Protein AF-A0A7C6H7S0-F1 (afdb_monomer_lite)

Foldseek 3Di:
DPPVVVVVVVVVVVVVVVVVVVVVVVVVVVCCVVDCNVVDDDDDDQADWAKPAQEDEAEAFDKDAIDTRHPPFQKAKAKPDVCQWGADSRRIIHGHDAEWMWIWIDTPPDTRIHIYGYKYWPAQEDEEEAFDKDAIDIGHDDFQKDKDKPDVCQWDADSRRIITGHDADKIWMWIDTPNDTRIHIYGYD

Radius of gyration: 24.37 Å; chains: 1; bounding box: 45×74×57 Å

Sequence (189 aa):
MSRNIKRSYILRKIYKVIIISVIILIVMFSLYRNSGLFYRKGIILPFSLHLNRQEIYLIKGEEFRLFVYGINKRVSFYSTNFRVAGVNFNGRVYAYRTGKAVIIAKVGKRKLKCRVKVIDLNRKRLNLRLGDTFRLRVKGPACFVRYTSSNSSVATVNIFGKVKAKRPGKTTITANVKGKHLKCVITVR

Secondary structure (DSSP, 8-state):
-HHHHHHHHHHHHHHHHHHHHHHHHHHHHHHHHHSSSTTS-----TT--EES-SEEEEETT-EEE--EE-SS---EEEES-TTTEEE-TT-EEEE-SSEEEEEEEEETTEEEEEEEEEEEES-SEEEE-TT-EEE--EESS----EEEES-TTTEEE-TT-EEEE-SSEEEEEEEEETTEEEEEEEEE-

pLDDT: mean 90.43, std 11.5, range [54.0, 98.44]

Structure (mmCIF, N/CA/C/O backbone):
data_AF-A0A7C6H7S0-F1
#
_entry.id   AF-A0A7C6H7S0-F1
#
loop_
_atom_site.group_PDB
_atom_site.id
_atom_site.type_symbol
_atom_site.label_atom_id
_atom_site.label_alt_id
_atom_site.label_comp_id
_atom_site.label_asym_id
_atom_site.label_entity_id
_atom_site.label_seq_id
_atom_site.pdbx_PDB_ins_code
_atom_site.Cartn_x
_atom_site.Cartn_y
_atom_site.Cartn_z
_atom_site.occupancy
_atom_site.B_iso_or_equiv
_atom_site.auth_seq_id
_atom_site.auth_comp_id
_atom_site.auth_asym_id
_atom_site.auth_atom_id
_atom_site.pdbx_PDB_model_num
ATOM 1 N N . MET A 1 1 ? -22.830 60.508 16.169 1.00 55.00 1 MET A N 1
ATOM 2 C CA . MET A 1 1 ? -23.032 59.485 15.110 1.00 55.00 1 MET A CA 1
ATOM 3 C C . MET A 1 1 ? -21.787 58.629 14.790 1.00 55.00 1 MET A C 1
ATOM 5 O O . MET A 1 1 ? -21.899 57.412 14.748 1.00 55.00 1 MET A O 1
ATOM 9 N N . SER A 1 2 ? -20.591 59.213 14.600 1.00 60.78 2 SER A N 1
ATOM 10 C CA . SER A 1 2 ? -19.390 58.527 14.051 1.00 60.78 2 SER A CA 1
ATOM 11 C C . SER A 1 2 ? -18.756 57.410 14.921 1.00 60.78 2 SER A C 1
ATOM 13 O O . SER A 1 2 ? -18.328 56.377 14.401 1.00 60.78 2 SER A O 1
ATOM 15 N N . ARG A 1 3 ? -18.739 57.545 16.259 1.00 62.06 3 ARG A N 1
ATOM 16 C CA . ARG A 1 3 ? -18.094 56.560 17.164 1.00 62.06 3 ARG A CA 1
ATOM 17 C C . ARG A 1 3 ? -18.791 55.188 17.199 1.00 62.06 3 ARG A C 1
ATOM 19 O O . ARG A 1 3 ? -18.107 54.167 17.260 1.00 62.06 3 ARG A O 1
ATOM 26 N N . ASN A 1 4 ? -20.122 55.146 17.099 1.00 64.31 4 ASN A N 1
ATOM 27 C CA . ASN A 1 4 ? -20.886 53.888 17.125 1.00 64.31 4 ASN A CA 1
ATOM 28 C C . ASN A 1 4 ? -20.700 53.055 15.848 1.00 64.31 4 ASN A C 1
ATOM 30 O O . ASN A 1 4 ? -20.637 51.828 15.918 1.00 64.31 4 ASN A O 1
ATOM 34 N N . ILE A 1 5 ? -20.514 53.708 14.697 1.00 69.06 5 ILE A N 1
ATOM 35 C CA . ILE A 1 5 ? -20.268 53.035 13.413 1.00 69.06 5 ILE A CA 1
ATOM 36 C C . ILE A 1 5 ? -18.876 52.387 13.409 1.00 69.06 5 ILE A C 1
ATOM 38 O O . ILE A 1 5 ? -18.750 51.208 13.077 1.00 69.06 5 ILE A O 1
ATOM 42 N N . LYS A 1 6 ? -17.838 53.102 13.877 1.00 68.50 6 LYS A N 1
ATOM 43 C CA . LYS A 1 6 ? -16.483 52.536 14.038 1.00 68.50 6 LYS A CA 1
ATOM 44 C C . LYS A 1 6 ? -16.460 51.359 15.017 1.00 68.50 6 LYS A C 1
ATOM 46 O O . LYS A 1 6 ? -15.843 50.341 14.715 1.00 68.50 6 LYS A O 1
ATOM 51 N N . ARG A 1 7 ? -17.160 51.457 16.156 1.00 72.06 7 ARG A N 1
ATOM 52 C CA . ARG A 1 7 ? -17.234 50.372 17.152 1.00 72.06 7 ARG A CA 1
ATOM 53 C C . ARG A 1 7 ? -17.944 49.134 16.598 1.00 72.06 7 ARG A C 1
ATOM 55 O O . ARG A 1 7 ? -17.416 48.038 16.741 1.00 72.06 7 ARG A O 1
ATOM 62 N N . SER A 1 8 ? -19.070 49.307 15.902 1.00 76.06 8 SER A N 1
ATOM 63 C CA . SER A 1 8 ? -19.797 48.223 15.217 1.00 76.06 8 SER A CA 1
ATOM 64 C C . SER A 1 8 ? -18.949 47.550 14.130 1.00 76.06 8 SER A C 1
ATOM 66 O O . SER A 1 8 ? -18.896 46.322 14.044 1.00 76.06 8 SER A O 1
ATOM 68 N N . TYR A 1 9 ? -18.208 48.337 13.344 1.00 81.50 9 TYR A N 1
ATOM 69 C CA . TYR A 1 9 ? -17.288 47.824 12.328 1.00 81.50 9 TYR A CA 1
ATOM 70 C C . TYR A 1 9 ? -16.149 46.989 12.937 1.00 81.50 9 TYR A C 1
ATOM 72 O O . TYR A 1 9 ? -15.881 45.875 12.482 1.00 81.50 9 TYR A O 1
ATOM 80 N N . ILE A 1 10 ? -15.519 47.488 14.004 1.00 82.31 10 ILE A N 1
ATOM 81 C CA . ILE A 1 10 ? -14.458 46.778 14.732 1.00 82.31 10 ILE A CA 1
ATOM 82 C C . ILE A 1 10 ? -15.001 45.483 15.355 1.00 82.31 10 ILE A C 1
ATOM 84 O O . ILE A 1 10 ? -14.366 44.437 15.228 1.00 82.31 10 ILE A O 1
ATOM 88 N N . LEU A 1 11 ? -16.205 45.515 15.937 1.00 82.94 11 LEU A N 1
ATOM 89 C CA . LEU A 1 11 ? -16.851 44.340 16.530 1.00 82.94 11 LEU A CA 1
ATOM 90 C C . LEU A 1 11 ? -17.136 43.250 15.485 1.00 82.94 11 LEU A C 1
ATOM 92 O O . LEU A 1 11 ? -16.832 42.081 15.713 1.00 82.94 11 LEU A O 1
ATOM 96 N N . ARG A 1 12 ? -17.652 43.629 14.305 1.00 84.31 12 ARG A N 1
ATOM 97 C CA . ARG A 1 12 ? -17.873 42.702 13.179 1.00 84.31 12 ARG A CA 1
ATOM 98 C C . ARG A 1 12 ? -16.560 42.124 12.648 1.00 84.31 12 ARG A C 1
ATOM 100 O O . ARG A 1 12 ? -16.520 40.951 12.276 1.00 84.31 12 ARG A O 1
ATOM 107 N N . LYS A 1 13 ? -15.485 42.920 12.623 1.00 86.50 13 LYS A N 1
ATOM 108 C CA . LYS A 1 13 ? -14.146 42.465 12.219 1.00 86.50 13 LYS A CA 1
ATOM 109 C C . LYS A 1 13 ? -13.583 41.446 13.214 1.00 86.50 13 LYS A C 1
ATOM 111 O O . LYS A 1 13 ? -13.100 40.404 12.784 1.00 86.50 13 LYS A O 1
ATOM 116 N N . ILE A 1 14 ? -13.718 41.696 14.518 1.00 89.69 14 ILE A N 1
ATOM 117 C CA . ILE A 1 14 ? -13.320 40.754 15.577 1.00 89.69 14 ILE A CA 1
ATOM 118 C C . ILE A 1 14 ? -14.126 39.454 15.476 1.00 89.69 14 ILE A C 1
ATOM 120 O O . ILE A 1 14 ? -13.533 38.379 15.455 1.00 89.69 14 ILE A O 1
ATOM 124 N N . TYR A 1 15 ? -15.451 39.535 15.316 1.00 90.81 15 TYR A N 1
ATOM 125 C CA . TYR A 1 15 ? -16.299 38.349 15.146 1.00 90.81 15 TYR A CA 1
ATOM 126 C C . TYR A 1 15 ? -15.885 37.508 13.934 1.00 90.81 15 TYR A C 1
ATOM 128 O O . TYR A 1 15 ? -15.779 36.289 14.041 1.00 90.81 15 TYR A O 1
ATOM 136 N N . LYS A 1 16 ? -15.579 38.141 12.792 1.00 88.94 16 LYS A N 1
ATOM 137 C CA . LYS A 1 16 ? -15.055 37.432 11.612 1.00 88.94 16 LYS A CA 1
ATOM 138 C C . LYS A 1 16 ? -13.724 36.734 11.899 1.00 88.94 16 LYS A C 1
ATOM 140 O O . LYS A 1 16 ? -13.556 35.590 11.491 1.00 88.94 16 LYS A O 1
ATOM 145 N N . VAL A 1 17 ? -12.799 37.384 12.608 1.00 91.88 17 VAL A N 1
ATOM 146 C CA . VAL A 1 17 ? -11.502 36.783 12.973 1.00 91.88 17 VAL A CA 1
ATOM 147 C C . VAL A 1 17 ? -11.686 35.587 13.910 1.00 91.88 17 VAL A C 1
ATOM 149 O O . VAL A 1 17 ? -11.056 34.555 13.693 1.00 91.88 17 VAL A O 1
ATOM 152 N N . ILE A 1 18 ? -12.585 35.683 14.894 1.00 94.00 18 ILE A N 1
ATOM 153 C CA . ILE A 1 18 ? -12.911 34.575 15.808 1.00 94.00 18 ILE A CA 1
ATOM 154 C C . ILE A 1 18 ? -13.553 33.408 15.046 1.00 94.00 18 ILE A C 1
ATOM 156 O O . ILE A 1 18 ? -13.174 32.258 15.237 1.00 94.00 18 ILE A O 1
ATOM 160 N N . ILE A 1 19 ? -14.489 33.681 14.134 1.00 93.44 19 ILE A N 1
ATOM 161 C CA . ILE A 1 19 ? -15.109 32.633 13.309 1.00 93.44 19 ILE A CA 1
ATOM 162 C C . ILE A 1 19 ? -14.047 31.924 12.455 1.00 93.44 19 ILE A C 1
ATOM 164 O O . ILE A 1 19 ? -14.013 30.695 12.407 1.00 93.44 19 ILE A O 1
ATOM 168 N N . ILE A 1 20 ? -13.141 32.677 11.823 1.00 93.19 20 ILE A N 1
ATOM 169 C CA . ILE A 1 20 ? -12.052 32.110 11.015 1.00 93.19 20 ILE A CA 1
ATOM 170 C C . ILE A 1 20 ? -11.102 31.271 11.883 1.00 93.19 20 ILE A C 1
ATOM 172 O O . ILE A 1 20 ? -10.727 30.173 11.473 1.00 93.19 20 ILE A O 1
ATOM 176 N N . SER A 1 21 ? -10.742 31.730 13.086 1.00 93.12 21 SER A N 1
ATOM 177 C CA . SER A 1 21 ? -9.850 30.976 13.977 1.00 93.12 21 SER A CA 1
ATOM 178 C C . SER A 1 21 ? -10.482 29.667 14.462 1.00 93.12 21 SER A C 1
ATOM 180 O O . SER A 1 21 ? -9.810 28.634 14.475 1.00 93.12 21 SER A O 1
ATOM 182 N N . VAL A 1 22 ? -11.785 29.665 14.762 1.00 95.81 22 VAL A N 1
ATOM 183 C CA . VAL A 1 22 ? -12.540 28.453 15.119 1.00 95.81 22 VAL A CA 1
ATOM 184 C C . VAL A 1 22 ? -12.601 27.474 13.944 1.00 95.81 22 VAL A C 1
ATOM 186 O O . VAL A 1 22 ? -12.364 26.280 14.133 1.00 95.81 22 VAL A O 1
ATOM 189 N N . ILE A 1 23 ? -12.842 27.954 12.718 1.00 94.50 23 ILE A N 1
ATOM 190 C CA . ILE A 1 23 ? -12.818 27.107 11.512 1.00 94.50 23 ILE A CA 1
ATOM 191 C C . ILE A 1 23 ? -11.431 26.480 11.326 1.00 94.50 23 ILE A C 1
ATOM 193 O O . ILE A 1 23 ? -11.332 25.270 11.112 1.00 94.50 23 ILE A O 1
ATOM 197 N N . ILE A 1 24 ? -10.356 27.263 11.461 1.00 94.88 24 ILE A N 1
ATOM 198 C CA . ILE A 1 24 ? -8.975 26.765 11.369 1.00 94.88 24 ILE A CA 1
ATOM 199 C C . ILE A 1 24 ? -8.709 25.698 12.435 1.00 94.88 24 ILE A C 1
ATOM 201 O O . ILE A 1 24 ? -8.141 24.654 12.116 1.00 94.88 24 ILE A O 1
ATOM 205 N N . LEU A 1 25 ? -9.158 25.910 13.676 1.00 94.00 25 LEU A N 1
ATOM 206 C CA . LEU A 1 25 ? -9.009 24.944 14.764 1.00 94.00 25 LEU A CA 1
ATOM 207 C C . LEU A 1 25 ? -9.752 23.632 14.465 1.00 94.00 25 LEU A C 1
ATOM 209 O O . LEU A 1 25 ? -9.187 22.554 14.642 1.00 94.00 25 LEU A O 1
ATOM 213 N N . ILE A 1 26 ? -10.989 23.703 13.961 1.00 92.50 26 ILE A N 1
ATOM 214 C CA . ILE A 1 26 ? -11.784 22.524 13.579 1.00 92.50 26 ILE A CA 1
ATOM 215 C C . ILE A 1 26 ? -11.106 21.762 12.436 1.00 92.50 26 ILE A C 1
ATOM 217 O O . ILE A 1 26 ? -11.006 20.530 12.486 1.00 92.50 26 ILE A O 1
ATOM 221 N N . VAL A 1 27 ? -10.604 22.475 11.422 1.00 90.00 27 VAL A N 1
ATOM 222 C CA . VAL A 1 27 ? -9.861 21.879 10.304 1.00 90.00 27 VAL A CA 1
ATOM 223 C C . VAL A 1 27 ? -8.580 21.225 10.813 1.00 90.00 27 VAL A C 1
ATOM 225 O O . VAL A 1 27 ? -8.342 20.058 10.510 1.00 90.00 27 VAL A O 1
ATOM 228 N N . MET A 1 28 ? -7.795 21.904 11.651 1.00 87.50 28 MET A N 1
ATOM 229 C CA . MET A 1 28 ? -6.578 21.346 12.248 1.00 87.50 28 MET A CA 1
ATOM 230 C C . MET A 1 28 ? -6.866 20.122 13.116 1.00 87.50 28 MET A C 1
ATOM 232 O O . MET A 1 28 ? -6.171 19.113 13.003 1.00 87.50 28 MET A O 1
ATOM 236 N N . PHE A 1 29 ? -7.934 20.142 13.910 1.00 85.25 29 PHE A N 1
ATOM 237 C CA . PHE A 1 29 ? -8.356 18.996 14.712 1.00 85.25 29 PHE A CA 1
ATOM 238 C C . PHE A 1 29 ? -8.823 17.817 13.841 1.00 85.25 29 PHE A C 1
ATOM 240 O O . PHE A 1 29 ? -8.520 16.655 14.131 1.00 85.25 29 PHE A O 1
ATOM 247 N N . SER A 1 30 ? -9.522 18.094 12.737 1.00 79.94 30 SER A N 1
ATOM 248 C CA . SER A 1 30 ? -9.910 17.092 11.737 1.00 79.94 30 SER A CA 1
ATOM 249 C C . SER A 1 30 ? -8.688 16.475 11.046 1.00 79.94 30 SER A C 1
ATOM 251 O O . SER A 1 30 ? -8.576 15.248 10.946 1.00 79.94 30 SER A O 1
ATOM 253 N N . LEU A 1 31 ? -7.724 17.306 10.640 1.00 78.56 31 LEU A N 1
ATOM 254 C CA . LEU A 1 31 ? -6.459 16.871 10.049 1.00 78.56 31 LEU A CA 1
ATOM 255 C C . LEU A 1 31 ? -5.643 16.036 11.038 1.00 78.56 31 LEU A C 1
ATOM 257 O O . LEU A 1 31 ? -5.169 14.960 10.674 1.00 78.56 31 LEU A O 1
ATOM 261 N N . TYR A 1 32 ? -5.546 16.464 12.298 1.00 75.88 32 TYR A N 1
ATOM 262 C CA . TYR A 1 32 ? -4.834 15.745 13.350 1.00 75.88 32 TYR A CA 1
ATOM 263 C C . TYR A 1 32 ? -5.424 14.349 13.577 1.00 75.88 32 TYR A C 1
ATOM 265 O O . TYR A 1 32 ? -4.690 13.361 13.484 1.00 75.88 32 TYR A O 1
ATOM 273 N N . ARG A 1 33 ? -6.752 14.234 13.742 1.00 70.50 33 ARG A N 1
ATOM 274 C CA . ARG A 1 33 ? -7.449 12.942 13.916 1.00 70.50 33 ARG A CA 1
ATOM 275 C C . ARG A 1 33 ? -7.329 12.006 12.710 1.00 70.50 33 ARG A C 1
ATOM 277 O O . ARG A 1 33 ? -7.368 10.786 12.884 1.00 70.50 33 ARG A O 1
ATOM 284 N N . ASN A 1 34 ? -7.170 12.552 11.505 1.00 63.81 34 ASN A N 1
ATOM 285 C CA . ASN A 1 34 ? -6.985 11.782 10.270 1.00 63.81 34 ASN A CA 1
ATOM 286 C C . ASN A 1 34 ? -5.506 11.488 9.941 1.00 63.81 34 ASN A C 1
ATOM 288 O O . ASN A 1 34 ? -5.218 10.647 9.078 1.00 63.81 34 ASN A O 1
ATOM 292 N N . SER A 1 35 ? -4.567 12.146 10.623 1.00 68.69 35 SER A N 1
ATOM 293 C CA . SER A 1 35 ? -3.124 11.970 10.451 1.00 68.69 35 SER A CA 1
ATOM 294 C C . SER A 1 35 ? -2.587 10.746 11.210 1.00 68.69 35 SER A C 1
ATOM 296 O O . SER A 1 35 ? -3.240 10.178 12.082 1.00 68.69 35 SER A O 1
ATOM 298 N N . GLY A 1 36 ? -1.366 10.315 10.876 1.00 60.47 36 GLY A N 1
ATOM 299 C CA . GLY A 1 36 ? -0.660 9.265 11.624 1.00 60.47 36 GLY A CA 1
ATOM 300 C C . GLY A 1 36 ? -0.120 9.717 12.987 1.00 60.47 36 GLY A C 1
ATOM 301 O O . GLY A 1 36 ? 0.272 8.863 13.774 1.00 60.47 36 GLY A O 1
ATOM 302 N N . LEU A 1 37 ? -0.106 11.029 13.271 1.00 61.91 37 LEU A N 1
ATOM 303 C CA . LEU A 1 37 ? 0.453 11.599 14.504 1.00 61.91 37 LEU A CA 1
ATOM 304 C C . LEU A 1 37 ? -0.416 11.293 15.728 1.00 61.91 37 LEU A C 1
ATOM 306 O O . LEU A 1 37 ? 0.128 10.898 16.752 1.00 61.91 37 LEU A O 1
ATOM 310 N N . PHE A 1 38 ? -1.746 11.355 15.594 1.00 60.34 38 PHE A N 1
ATOM 311 C CA . PHE A 1 38 ? -2.685 10.989 16.667 1.00 60.34 38 PHE A CA 1
ATOM 312 C C . PHE A 1 38 ? -2.498 9.544 17.165 1.00 60.34 38 PHE A C 1
ATOM 314 O O . PHE A 1 38 ? -2.839 9.220 18.296 1.00 60.34 38 PHE A O 1
ATOM 321 N N . TYR A 1 39 ? -1.955 8.664 16.323 1.00 59.28 39 TYR A N 1
ATOM 322 C CA . TYR A 1 39 ? -1.791 7.238 16.617 1.00 59.28 39 TYR A CA 1
ATOM 323 C C . TYR A 1 39 ? -0.312 6.824 16.656 1.00 59.28 39 TYR A C 1
ATOM 325 O O . TYR A 1 39 ? 0.026 5.661 16.422 1.00 59.28 39 TYR A O 1
ATOM 333 N N . ARG A 1 40 ? 0.598 7.782 16.871 1.00 61.69 40 ARG A N 1
ATOM 334 C CA . ARG A 1 40 ? 2.011 7.485 17.120 1.00 61.69 40 ARG A CA 1
ATOM 335 C C . ARG A 1 40 ? 2.107 6.799 18.491 1.00 61.69 40 ARG A C 1
ATOM 337 O O . ARG A 1 40 ? 1.403 7.194 19.414 1.00 61.69 40 ARG A O 1
ATOM 344 N N . LYS A 1 41 ? 2.923 5.740 18.600 1.00 54.00 41 LYS A N 1
ATOM 345 C CA . LYS A 1 41 ? 3.040 4.885 19.801 1.00 54.00 41 LYS A CA 1
ATOM 346 C C . LYS A 1 41 ? 3.207 5.729 21.077 1.00 54.00 41 LYS A C 1
ATOM 348 O O . LYS A 1 41 ? 4.265 6.316 21.270 1.00 54.00 41 LYS A O 1
ATOM 353 N N . GLY A 1 42 ? 2.188 5.740 21.936 1.00 59.34 42 GLY A N 1
ATOM 354 C CA . GLY A 1 42 ? 2.351 6.067 23.353 1.00 59.34 42 GLY A CA 1
ATOM 355 C C . GLY A 1 42 ? 3.047 4.919 24.089 1.00 59.34 42 GLY A C 1
ATOM 356 O O . GLY A 1 42 ? 3.155 3.815 23.549 1.00 59.34 42 GLY A O 1
ATOM 357 N N . ILE A 1 43 ? 3.524 5.179 25.305 1.00 57.72 43 ILE A N 1
ATOM 358 C CA . ILE A 1 43 ? 4.119 4.165 26.185 1.00 57.72 43 ILE A CA 1
ATOM 359 C C . ILE A 1 43 ? 3.055 3.088 26.454 1.00 57.72 43 ILE A C 1
ATOM 361 O O . ILE A 1 43 ? 1.957 3.391 26.920 1.00 57.72 43 ILE A O 1
ATOM 365 N N . ILE A 1 44 ? 3.349 1.839 26.087 1.00 59.44 44 ILE A N 1
ATOM 366 C CA . ILE A 1 44 ? 2.425 0.709 26.227 1.00 59.44 44 ILE A CA 1
ATOM 367 C C . ILE A 1 44 ? 2.764 -0.007 27.531 1.00 59.44 44 ILE A C 1
ATOM 369 O O . ILE A 1 44 ? 3.832 -0.602 27.644 1.00 59.44 44 ILE A O 1
ATOM 373 N N . LEU A 1 45 ? 1.856 0.041 28.506 1.00 61.47 45 LEU A N 1
ATOM 374 C CA . LEU A 1 45 ? 1.980 -0.743 29.734 1.00 61.47 45 LEU A CA 1
ATOM 375 C C . LEU A 1 45 ? 1.724 -2.233 29.426 1.00 61.47 45 LEU A C 1
ATOM 377 O O . LEU A 1 45 ? 0.823 -2.524 28.628 1.00 61.47 45 LEU A O 1
ATOM 381 N N . PRO A 1 46 ? 2.438 -3.171 30.076 1.00 57.09 46 PRO A N 1
ATOM 382 C CA . PRO A 1 46 ? 2.408 -4.607 29.759 1.00 57.09 46 PRO A CA 1
ATOM 383 C C . PRO A 1 46 ? 1.025 -5.276 29.901 1.00 57.09 46 PRO A C 1
ATOM 385 O O . PRO A 1 46 ? 0.791 -6.319 29.301 1.00 57.09 46 PRO A O 1
ATOM 388 N N . PHE A 1 47 ? 0.076 -4.651 30.609 1.00 67.06 47 PHE A N 1
ATOM 389 C CA . PHE A 1 47 ? -1.301 -5.146 30.795 1.00 67.06 47 PHE A CA 1
ATOM 390 C C . PHE A 1 47 ? -2.372 -4.279 30.123 1.00 67.06 47 PHE A C 1
ATOM 392 O O . PHE A 1 47 ? -3.572 -4.447 30.351 1.00 67.06 47 PHE A O 1
ATOM 399 N N . SER A 1 48 ? -1.960 -3.308 29.308 1.00 80.56 48 SER A N 1
ATOM 400 C CA . SER A 1 48 ? -2.908 -2.403 28.669 1.00 80.56 48 SER A CA 1
ATOM 401 C C . SER A 1 48 ? -3.661 -3.093 27.528 1.00 80.56 48 SER A C 1
ATOM 403 O O . SER A 1 48 ? -3.106 -3.852 26.740 1.00 80.56 48 SER A O 1
ATOM 405 N N . LEU A 1 49 ? -4.961 -2.815 27.422 1.00 87.75 49 LEU A N 1
ATOM 406 C CA . LEU A 1 49 ? -5.774 -3.294 26.308 1.00 87.75 49 LEU A CA 1
ATOM 407 C C . LEU A 1 49 ? -5.380 -2.541 25.028 1.00 87.75 49 LEU A C 1
ATOM 409 O O . LEU A 1 49 ? -5.800 -1.395 24.836 1.00 87.75 49 LEU A O 1
ATOM 413 N N . HIS A 1 50 ? -4.606 -3.172 24.145 1.00 87.75 50 HIS A N 1
ATOM 414 C CA . HIS A 1 50 ? -4.124 -2.537 22.915 1.00 87.75 50 HIS A CA 1
ATOM 415 C C . HIS A 1 50 ? -4.016 -3.511 21.735 1.00 87.75 50 HIS A C 1
ATOM 417 O O . HIS A 1 50 ? -4.075 -4.727 21.880 1.00 87.75 50 HIS A O 1
ATOM 423 N N . LEU A 1 51 ? -3.853 -2.965 20.529 1.00 90.62 51 LEU A N 1
ATOM 424 C CA . LEU A 1 51 ? -3.572 -3.748 19.323 1.00 90.62 51 LEU A CA 1
ATOM 425 C C . LEU A 1 51 ? -2.067 -3.886 19.115 1.00 90.62 51 LEU A C 1
ATOM 427 O O . LEU A 1 51 ? -1.314 -2.960 19.427 1.00 90.62 51 LEU A O 1
ATOM 431 N N . ASN A 1 52 ? -1.629 -4.984 18.499 1.00 91.94 52 ASN A N 1
ATOM 432 C CA . ASN A 1 52 ? -0.237 -5.127 18.064 1.00 91.94 52 ASN A CA 1
ATOM 433 C C . ASN A 1 52 ? 0.190 -4.030 17.065 1.00 91.94 52 ASN A C 1
ATOM 435 O O . ASN A 1 52 ? 1.364 -3.651 17.022 1.00 91.94 52 ASN A O 1
ATOM 439 N N . ARG A 1 53 ? -0.752 -3.502 16.269 1.00 92.12 53 ARG A N 1
ATOM 440 C CA . ARG A 1 53 ? -0.566 -2.366 15.356 1.00 92.12 53 ARG A CA 1
ATOM 441 C C . ARG A 1 53 ? -1.823 -1.497 15.289 1.00 92.12 53 ARG A C 1
ATOM 443 O O . ARG A 1 53 ? -2.933 -2.000 15.140 1.00 92.12 53 ARG A O 1
ATOM 450 N N . GLN A 1 54 ? -1.633 -0.179 15.320 1.00 92.00 54 GLN A N 1
ATOM 451 C CA . GLN A 1 54 ? -2.703 0.815 15.135 1.00 92.00 54 GLN A CA 1
ATOM 452 C C . GLN A 1 54 ? -2.782 1.350 13.698 1.00 92.00 54 GLN A C 1
ATOM 454 O O . GLN A 1 54 ? -3.805 1.898 13.292 1.00 92.00 54 GLN A O 1
ATOM 459 N N . GLU A 1 55 ? -1.715 1.201 12.914 1.00 93.19 55 GLU A N 1
ATOM 460 C CA . GLU A 1 55 ? -1.672 1.552 11.497 1.00 93.19 55 GLU A CA 1
ATOM 461 C C . GLU A 1 55 ? -0.785 0.546 10.757 1.00 93.19 55 GLU A C 1
ATOM 463 O O . GLU A 1 55 ? 0.324 0.251 11.206 1.00 93.19 55 GLU A O 1
ATOM 468 N N . ILE A 1 56 ? -1.278 0.018 9.636 1.00 94.81 56 ILE A N 1
ATOM 469 C CA . ILE A 1 56 ? -0.555 -0.914 8.769 1.00 94.81 56 ILE A CA 1
ATOM 470 C C . ILE A 1 56 ? -0.703 -0.508 7.301 1.00 94.81 56 ILE A C 1
ATOM 472 O O . ILE A 1 56 ? -1.751 -0.023 6.866 1.00 94.81 56 ILE A O 1
ATOM 476 N N . TYR A 1 57 ? 0.362 -0.729 6.536 1.00 96.12 57 TYR A N 1
ATOM 477 C CA . TYR A 1 57 ? 0.367 -0.633 5.080 1.00 96.12 57 TYR A CA 1
ATOM 478 C C . TYR A 1 57 ? 0.420 -2.052 4.532 1.00 96.12 57 TYR A C 1
ATOM 480 O O . TYR A 1 57 ? 1.262 -2.827 4.981 1.00 96.12 57 TYR A O 1
ATOM 488 N N . LEU A 1 58 ? -0.463 -2.386 3.596 1.00 97.12 58 LEU A N 1
ATOM 489 C CA . LEU A 1 58 ? -0.508 -3.697 2.950 1.00 97.12 58 LEU A CA 1
ATOM 490 C C . LEU A 1 58 ? -0.455 -3.530 1.437 1.00 97.12 58 LEU A C 1
ATOM 492 O O . LEU A 1 58 ? -1.105 -2.640 0.886 1.00 97.12 58 LEU A O 1
ATOM 496 N N . ILE A 1 59 ? 0.302 -4.385 0.763 1.00 97.50 59 ILE A N 1
ATOM 497 C CA . ILE A 1 59 ? 0.223 -4.516 -0.691 1.00 97.50 59 ILE A CA 1
ATOM 498 C C . ILE A 1 59 ? -1.061 -5.288 -1.019 1.00 97.50 59 ILE A C 1
ATOM 500 O O . ILE A 1 59 ? -1.455 -6.185 -0.279 1.00 97.50 59 ILE A O 1
ATOM 504 N N . LYS A 1 60 ? -1.753 -4.943 -2.108 1.00 97.44 60 LYS A N 1
ATOM 505 C CA . LYS A 1 60 ? -2.924 -5.708 -2.567 1.00 97.44 60 LYS A CA 1
ATOM 506 C C . LYS A 1 60 ? -2.586 -7.207 -2.663 1.00 97.44 60 LYS A C 1
ATOM 508 O O . LYS A 1 60 ? -1.651 -7.577 -3.372 1.00 97.44 60 LYS A O 1
ATOM 513 N N . GLY A 1 61 ? -3.383 -8.041 -1.997 1.00 97.00 61 GLY A N 1
ATOM 514 C CA . GLY A 1 61 ? -3.191 -9.487 -1.873 1.00 97.00 61 GLY A CA 1
ATOM 515 C C . GLY A 1 61 ? -2.392 -9.921 -0.641 1.00 97.00 61 GLY A C 1
ATOM 516 O O . GLY A 1 61 ? -2.345 -11.110 -0.361 1.00 97.00 61 GLY A O 1
ATOM 517 N N . GLU A 1 62 ? -1.779 -8.998 0.109 1.00 97.25 62 GLU A N 1
ATOM 518 C CA . GLU A 1 62 ? -1.137 -9.332 1.383 1.00 97.25 62 GLU A CA 1
ATOM 519 C C . GLU A 1 62 ? -2.158 -9.563 2.498 1.00 97.25 62 GLU A C 1
ATOM 521 O O . GLU A 1 62 ? -3.274 -9.030 2.505 1.00 97.25 62 GLU A O 1
ATOM 526 N N . GLU A 1 63 ? -1.692 -10.293 3.505 1.00 97.62 63 GLU A N 1
ATOM 527 C CA . GLU A 1 63 ? -2.416 -10.558 4.734 1.00 97.62 63 GLU A CA 1
ATOM 528 C C . GLU A 1 63 ? -1.610 -10.111 5.951 1.00 97.62 63 GLU A C 1
ATOM 530 O O . GLU A 1 63 ? -0.378 -10.048 5.931 1.00 97.62 63 GLU A O 1
ATOM 535 N N . PHE A 1 64 ? -2.309 -9.807 7.040 1.00 97.62 64 PHE A N 1
ATOM 536 C CA . PHE A 1 64 ? -1.685 -9.437 8.303 1.00 97.62 64 PHE A CA 1
ATOM 537 C C . PHE A 1 64 ? -2.494 -9.951 9.488 1.00 97.62 64 PHE A C 1
ATOM 539 O O . PHE A 1 64 ? -3.705 -9.754 9.551 1.00 97.62 64 PHE A O 1
ATOM 546 N N . ARG A 1 65 ? -1.828 -10.573 10.466 1.00 97.00 65 ARG A N 1
ATOM 547 C CA . ARG A 1 65 ? -2.484 -10.995 11.707 1.00 97.00 65 ARG A CA 1
ATOM 548 C C . ARG A 1 65 ? -2.561 -9.825 12.687 1.00 97.00 65 ARG A C 1
ATOM 550 O O . ARG A 1 65 ? -1.570 -9.444 13.314 1.00 97.00 65 ARG A O 1
ATOM 557 N N . LEU A 1 66 ? -3.757 -9.268 12.824 1.00 95.25 66 LEU A N 1
ATOM 558 C CA . LEU A 1 66 ? -4.096 -8.283 13.839 1.00 95.25 66 LEU A CA 1
ATOM 559 C C . LEU A 1 66 ? -4.581 -9.020 15.087 1.00 95.25 66 LEU A C 1
ATOM 561 O O . LEU A 1 66 ? -5.514 -9.813 15.023 1.00 95.25 66 LEU A O 1
ATOM 565 N N . PHE A 1 67 ? -3.971 -8.748 16.232 1.00 90.62 67 PHE A N 1
ATOM 566 C CA . PHE A 1 67 ? -4.428 -9.313 17.496 1.00 90.62 67 PHE A CA 1
ATOM 567 C C . PHE A 1 67 ? -4.402 -8.265 18.602 1.00 90.62 67 PHE A C 1
ATOM 569 O O . PHE A 1 67 ? -3.703 -7.248 18.521 1.00 90.62 67 PHE A O 1
ATOM 576 N N . VAL A 1 68 ? -5.240 -8.511 19.603 1.00 91.25 68 VAL A N 1
ATOM 577 C CA . VAL A 1 68 ? -5.431 -7.652 20.765 1.00 91.25 68 VAL A CA 1
ATOM 578 C C . VAL A 1 68 ? -4.664 -8.255 21.930 1.00 91.25 68 VAL A C 1
ATOM 580 O O . VAL A 1 68 ? -4.832 -9.433 22.229 1.00 91.25 68 VAL A O 1
ATOM 583 N N . TYR A 1 69 ? -3.853 -7.440 22.590 1.00 87.88 69 TYR A N 1
ATOM 584 C CA . TYR A 1 69 ? -3.279 -7.765 23.886 1.00 87.88 69 TYR A CA 1
ATOM 585 C C . TYR A 1 69 ? -4.300 -7.426 24.974 1.00 87.88 69 TYR A C 1
ATOM 587 O O . TYR A 1 69 ? -4.841 -6.319 25.001 1.00 87.88 69 TYR A O 1
ATOM 595 N N . GLY A 1 70 ? -4.597 -8.399 25.833 1.00 81.69 70 GLY A N 1
ATOM 596 C CA . GLY A 1 70 ? -5.543 -8.279 26.940 1.00 81.69 70 GLY A CA 1
ATOM 597 C C . GLY A 1 70 ? -5.920 -9.651 27.501 1.00 81.69 70 GLY A C 1
ATOM 598 O O . GLY A 1 70 ? -5.997 -10.626 26.760 1.00 81.69 70 GLY A O 1
ATOM 599 N N . ILE A 1 71 ? -6.150 -9.732 28.812 1.00 72.81 71 ILE A N 1
ATOM 600 C CA . ILE A 1 71 ? -6.396 -10.998 29.519 1.00 72.81 71 ILE A CA 1
ATOM 601 C C . ILE A 1 71 ? -7.858 -11.437 29.342 1.00 72.81 71 ILE A C 1
ATOM 603 O O . ILE A 1 71 ? -8.772 -10.677 29.667 1.00 72.81 71 ILE A O 1
ATOM 607 N N . ASN A 1 72 ? -8.076 -12.669 28.865 1.00 69.62 72 ASN A N 1
ATOM 608 C CA . ASN A 1 72 ? -9.363 -13.385 28.872 1.00 69.62 72 ASN A CA 1
ATOM 609 C C . ASN A 1 72 ? -10.571 -12.593 28.340 1.00 69.62 72 ASN A C 1
ATOM 611 O O . ASN A 1 72 ? -11.685 -12.705 28.857 1.00 69.62 72 ASN A O 1
ATOM 615 N N . LYS A 1 73 ? -10.386 -11.771 27.299 1.00 79.94 73 LYS A N 1
ATOM 616 C CA . LYS A 1 73 ? -11.500 -11.062 26.655 1.00 79.94 73 LYS A CA 1
ATOM 617 C C . LYS A 1 73 ? -11.788 -11.627 25.272 1.00 79.94 73 LYS A C 1
ATOM 619 O O . LYS A 1 73 ? -10.908 -11.673 24.417 1.00 79.94 73 LYS A O 1
ATOM 624 N N . ARG A 1 74 ? -13.055 -11.976 25.025 1.00 87.62 74 ARG A N 1
ATOM 625 C CA . ARG A 1 74 ? -13.548 -12.259 23.672 1.00 87.62 74 ARG A CA 1
ATOM 626 C C . ARG A 1 74 ? -13.459 -10.993 22.823 1.00 87.62 74 ARG A C 1
ATOM 628 O O . ARG A 1 74 ? -13.889 -9.916 23.246 1.00 87.62 74 ARG A O 1
ATOM 635 N N . VAL A 1 75 ? -12.916 -11.141 21.620 1.00 93.12 75 VAL A N 1
ATOM 636 C CA . VAL A 1 75 ? -12.735 -10.056 20.655 1.00 93.12 75 VAL A CA 1
ATOM 637 C C . VAL A 1 75 ? -13.563 -10.359 19.419 1.00 93.12 75 VAL A C 1
ATOM 639 O O . VAL A 1 75 ? -13.551 -11.479 18.922 1.00 93.12 75 VAL A O 1
ATOM 642 N N . SER A 1 76 ? -14.262 -9.351 18.907 1.00 94.62 76 SER A N 1
ATOM 643 C CA . SER A 1 76 ? -14.887 -9.408 17.582 1.00 94.62 76 SER A CA 1
ATOM 644 C C . SER A 1 76 ? -14.242 -8.376 16.668 1.00 94.62 76 SER A C 1
ATOM 646 O O . SER A 1 76 ? -13.946 -7.256 17.094 1.00 94.62 76 SER A O 1
ATOM 648 N N . PHE A 1 77 ? -14.012 -8.751 15.414 1.00 96.75 77 PHE A N 1
ATOM 649 C CA . PHE A 1 77 ? -13.405 -7.886 14.410 1.00 96.75 77 PHE A CA 1
ATOM 650 C C . PHE A 1 77 ? -14.415 -7.547 13.322 1.00 96.75 77 PHE A C 1
ATOM 652 O O . PHE A 1 77 ? -15.179 -8.401 12.885 1.00 96.75 77 PHE A O 1
ATOM 659 N N . TYR A 1 78 ? -14.390 -6.304 12.854 1.00 96.69 78 TYR A N 1
ATOM 660 C CA . TYR A 1 78 ? -15.106 -5.897 11.650 1.00 96.69 78 TYR A CA 1
ATOM 661 C C . TYR A 1 78 ? -14.346 -4.786 10.929 1.00 96.69 78 TYR A C 1
ATOM 663 O O . TYR A 1 78 ? -13.506 -4.100 11.514 1.00 96.69 78 TYR A O 1
ATOM 671 N N . SER A 1 79 ? -14.628 -4.617 9.641 1.00 97.88 79 SER A N 1
ATOM 672 C CA . SER A 1 79 ? -14.016 -3.585 8.803 1.00 97.88 79 SER A CA 1
ATOM 673 C C . SER A 1 79 ? -15.010 -2.473 8.508 1.00 97.88 79 SER A C 1
ATOM 675 O O . SER A 1 79 ? -16.169 -2.742 8.206 1.00 97.88 79 SER A O 1
ATOM 677 N N . THR A 1 80 ? -14.553 -1.221 8.514 1.00 97.94 80 THR A N 1
ATOM 678 C CA . THR A 1 80 ? -15.351 -0.096 8.003 1.00 97.94 80 THR A CA 1
ATOM 679 C C . THR A 1 80 ? -15.471 -0.104 6.479 1.00 97.94 80 THR A C 1
ATOM 681 O O . THR A 1 80 ? -16.316 0.597 5.936 1.00 97.94 80 THR A O 1
ATOM 684 N N . ASN A 1 81 ? -14.603 -0.833 5.768 1.00 97.56 81 ASN A N 1
ATOM 685 C CA . ASN A 1 81 ? -14.664 -0.968 4.315 1.00 97.56 81 ASN A CA 1
ATOM 686 C C . ASN A 1 81 ? -14.111 -2.332 3.883 1.00 97.56 81 ASN A C 1
ATOM 688 O O . ASN A 1 81 ? -12.921 -2.475 3.583 1.00 97.56 81 ASN A O 1
ATOM 692 N N . PHE A 1 82 ? -15.001 -3.324 3.823 1.00 96.94 82 PHE A N 1
ATOM 693 C CA . PHE A 1 82 ? -14.663 -4.699 3.451 1.00 96.94 82 PHE A CA 1
ATOM 694 C C . PHE A 1 82 ? -14.166 -4.832 2.006 1.00 96.94 82 PHE A C 1
ATOM 696 O O . PHE A 1 82 ? -13.432 -5.765 1.714 1.00 96.94 82 PHE A O 1
ATOM 703 N N . ARG A 1 83 ? -14.506 -3.896 1.103 1.00 97.75 83 ARG A N 1
ATOM 704 C CA . ARG A 1 83 ? -14.005 -3.907 -0.284 1.00 97.75 83 ARG A CA 1
ATOM 705 C C . ARG A 1 83 ? -12.520 -3.560 -0.359 1.00 97.75 83 ARG A C 1
ATOM 707 O O . ARG A 1 83 ? -11.852 -3.977 -1.298 1.00 97.75 83 ARG A O 1
ATOM 714 N N . VAL A 1 84 ? -12.017 -2.770 0.591 1.00 98.00 84 VAL A N 1
ATOM 715 C CA . VAL A 1 84 ? -10.600 -2.391 0.687 1.00 98.00 84 VAL A CA 1
ATOM 716 C C . VAL A 1 84 ? -9.835 -3.422 1.505 1.00 98.00 84 VAL A C 1
ATOM 718 O O . VAL A 1 84 ? -8.853 -3.971 1.008 1.00 98.00 84 VAL A O 1
ATOM 721 N N . ALA A 1 85 ? -10.292 -3.706 2.727 1.00 98.38 85 ALA A N 1
ATOM 722 C CA . ALA A 1 85 ? -9.679 -4.707 3.589 1.00 98.38 85 ALA A CA 1
ATOM 723 C C . ALA A 1 85 ? -10.728 -5.473 4.402 1.00 98.38 85 ALA A C 1
ATOM 725 O O . ALA A 1 85 ? -11.556 -4.860 5.080 1.00 98.38 85 ALA A O 1
ATOM 726 N N . GLY A 1 86 ? -10.675 -6.802 4.350 1.00 98.00 86 GLY A N 1
ATOM 727 C CA . GLY A 1 86 ? -11.500 -7.697 5.165 1.00 98.00 86 GLY A CA 1
ATOM 728 C C . GLY A 1 86 ? -10.757 -8.184 6.403 1.00 98.00 86 GLY A C 1
ATOM 729 O O . GLY A 1 86 ? -9.538 -8.071 6.480 1.00 98.00 86 GLY A O 1
ATOM 730 N N . VAL A 1 87 ? -11.482 -8.741 7.368 1.00 98.25 87 VAL A N 1
ATOM 731 C CA . VAL A 1 87 ? -10.908 -9.388 8.555 1.00 98.25 87 VAL A CA 1
ATOM 732 C C . VAL A 1 87 ? -11.762 -10.595 8.929 1.00 98.25 87 VAL A C 1
ATOM 734 O O . VAL A 1 87 ? -12.985 -10.510 8.849 1.00 98.25 87 VAL A O 1
ATOM 737 N N . ASN A 1 88 ? -11.137 -11.710 9.306 1.00 96.62 88 ASN A N 1
ATOM 738 C CA . ASN A 1 88 ? -11.859 -12.885 9.803 1.00 96.62 88 ASN A CA 1
ATOM 739 C C . ASN A 1 88 ? -11.959 -12.898 11.340 1.00 96.62 88 ASN A C 1
ATOM 741 O O . ASN A 1 88 ? -11.392 -12.048 12.029 1.00 96.62 88 ASN A O 1
ATOM 745 N N . PHE A 1 89 ? -12.661 -13.894 11.887 1.00 93.12 89 PHE A N 1
ATOM 746 C CA . PHE A 1 89 ? -12.873 -14.040 13.332 1.00 93.12 89 PHE A CA 1
ATOM 747 C C . PHE A 1 89 ? -11.567 -14.190 14.137 1.00 93.12 89 PHE A C 1
ATOM 749 O O . PHE A 1 89 ? -11.495 -13.736 15.274 1.00 93.12 89 PHE A O 1
ATOM 756 N N . ASN A 1 90 ? -10.506 -14.724 13.520 1.00 91.81 90 ASN A N 1
ATOM 757 C CA . ASN A 1 90 ? -9.176 -14.878 14.122 1.00 91.81 90 ASN A CA 1
ATOM 758 C C . ASN A 1 90 ? -8.294 -13.618 14.030 1.00 91.81 90 ASN A C 1
ATOM 760 O O . ASN A 1 90 ? -7.121 -13.657 14.410 1.00 91.81 90 ASN A O 1
ATOM 764 N N . GLY A 1 91 ? -8.817 -12.512 13.489 1.00 93.56 91 GLY A N 1
ATOM 765 C CA . GLY A 1 91 ? -8.076 -11.260 13.329 1.00 93.56 91 GLY A CA 1
ATOM 766 C C . GLY A 1 91 ? -7.092 -11.248 12.153 1.00 93.56 91 GLY A C 1
ATOM 767 O O . GLY A 1 91 ? -6.252 -10.354 12.054 1.00 93.56 91 GLY A O 1
ATOM 768 N N . ARG A 1 92 ? -7.169 -12.211 11.225 1.00 97.69 92 ARG A N 1
ATOM 769 C CA . ARG A 1 92 ? -6.407 -12.169 9.967 1.00 97.69 92 ARG A CA 1
ATOM 770 C C . ARG A 1 92 ? -7.072 -11.168 9.024 1.00 97.69 92 ARG A C 1
ATOM 772 O O . ARG A 1 92 ? -8.243 -11.317 8.683 1.00 97.69 92 ARG A O 1
ATOM 779 N N . VAL A 1 93 ? -6.326 -10.130 8.658 1.00 98.31 93 VAL A N 1
ATOM 780 C CA . VAL A 1 93 ? -6.738 -9.021 7.793 1.00 98.31 93 VAL A CA 1
ATOM 781 C C . VAL A 1 93 ? -6.260 -9.289 6.369 1.00 98.31 93 VAL A C 1
ATOM 783 O O . VAL A 1 93 ? -5.083 -9.579 6.184 1.00 98.31 93 VAL A O 1
ATOM 786 N N . TYR A 1 94 ? -7.141 -9.133 5.382 1.00 98.31 94 TYR A N 1
ATOM 787 C CA . TYR A 1 94 ? -6.887 -9.384 3.958 1.00 98.31 94 TYR A CA 1
ATOM 788 C C . TYR A 1 94 ? -6.977 -8.082 3.162 1.00 98.31 94 TYR A C 1
ATOM 790 O O . TYR A 1 94 ? -7.950 -7.338 3.308 1.00 98.31 94 TYR A O 1
ATOM 798 N N . ALA A 1 95 ? -5.994 -7.796 2.307 1.00 98.25 95 ALA A N 1
ATOM 799 C CA . ALA A 1 95 ? -5.957 -6.585 1.488 1.00 98.25 95 ALA A CA 1
ATOM 800 C C . ALA A 1 95 ? -6.517 -6.817 0.071 1.00 98.25 95 ALA A C 1
ATOM 802 O O . ALA A 1 95 ? -5.834 -7.364 -0.792 1.00 98.25 95 ALA A O 1
ATOM 803 N N . TYR A 1 96 ? -7.731 -6.339 -0.214 1.00 97.75 96 TYR A N 1
ATOM 804 C CA . TYR A 1 96 ? -8.422 -6.628 -1.481 1.00 97.75 96 TYR A CA 1
ATOM 805 C C . TYR A 1 96 ? -8.281 -5.537 -2.542 1.00 97.75 96 TYR A C 1
ATOM 807 O O . TYR A 1 96 ? -8.006 -5.823 -3.709 1.00 97.75 96 TYR A O 1
ATOM 815 N N . ARG A 1 97 ? -8.493 -4.270 -2.171 1.00 97.56 97 ARG A N 1
ATOM 816 C CA . ARG A 1 97 ? -8.446 -3.131 -3.102 1.00 97.56 97 ARG A CA 1
ATOM 817 C C . ARG A 1 97 ? -7.657 -1.993 -2.494 1.00 97.56 97 ARG A C 1
ATOM 819 O O . ARG A 1 97 ? -7.712 -1.770 -1.292 1.00 97.56 97 ARG A O 1
ATOM 826 N N . THR A 1 98 ? -6.956 -1.240 -3.335 1.00 97.31 98 THR A N 1
ATOM 827 C CA . THR A 1 98 ? -6.213 -0.057 -2.895 1.00 97.31 98 THR A CA 1
ATOM 828 C C . THR A 1 98 ? -7.149 0.975 -2.278 1.00 97.31 98 THR A C 1
ATOM 830 O O . THR A 1 98 ? -8.163 1.316 -2.884 1.00 97.31 98 THR A O 1
ATOM 833 N N . GLY A 1 99 ? -6.808 1.498 -1.102 1.00 96.94 99 GLY A N 1
ATOM 834 C CA . GLY A 1 99 ? -7.672 2.425 -0.375 1.00 96.94 99 GLY A CA 1
ATOM 835 C C . GLY A 1 99 ? -7.361 2.507 1.116 1.00 96.94 99 GLY A C 1
ATOM 836 O O . GLY A 1 99 ? -6.335 2.011 1.584 1.00 96.94 99 GLY A O 1
ATOM 837 N N . LYS A 1 100 ? -8.256 3.163 1.861 1.00 96.94 100 LYS A N 1
ATOM 838 C CA . LYS A 1 100 ? -8.226 3.232 3.328 1.00 96.94 100 LYS A CA 1
ATOM 839 C C . LYS A 1 100 ? -9.370 2.394 3.896 1.00 96.94 100 LYS A C 1
ATOM 841 O O . LYS A 1 100 ? -10.506 2.527 3.448 1.00 96.94 100 LYS A O 1
ATOM 846 N N . ALA A 1 101 ? -9.074 1.586 4.902 1.00 97.50 101 ALA A N 1
ATOM 847 C CA . ALA A 1 101 ? -10.059 0.911 5.736 1.00 97.50 101 ALA A CA 1
ATOM 848 C C . ALA A 1 101 ? -9.652 1.046 7.205 1.00 97.50 101 ALA A C 1
ATOM 850 O O . ALA A 1 101 ? -8.492 1.318 7.520 1.00 97.50 101 ALA A O 1
ATOM 851 N N . VAL A 1 102 ? -10.601 0.858 8.113 1.00 97.56 102 VAL A N 1
ATOM 852 C CA . VAL A 1 102 ? -10.322 0.748 9.541 1.00 97.56 102 VAL A CA 1
ATOM 853 C C . VAL A 1 102 ? -10.844 -0.598 10.006 1.00 97.56 102 VAL A C 1
ATOM 855 O O . VAL A 1 102 ? -12.036 -0.873 9.894 1.00 97.56 102 VAL A O 1
ATOM 858 N N . ILE A 1 103 ? -9.951 -1.434 10.524 1.00 97.81 103 ILE A N 1
ATOM 859 C CA . ILE A 1 103 ? -10.333 -2.656 11.223 1.00 97.81 103 ILE A CA 1
ATOM 860 C C . ILE A 1 103 ? -10.588 -2.291 12.677 1.00 97.81 103 ILE A C 1
ATOM 862 O O . ILE A 1 103 ? -9.742 -1.681 13.335 1.00 97.81 103 ILE A O 1
ATOM 866 N N . ILE A 1 104 ? -11.772 -2.631 13.168 1.00 96.38 104 ILE A N 1
ATOM 867 C CA . ILE A 1 104 ? -12.199 -2.349 14.528 1.00 96.38 104 ILE A CA 1
ATOM 868 C C . ILE A 1 104 ? -12.241 -3.663 15.294 1.00 96.38 104 ILE A C 1
ATOM 870 O O . ILE A 1 104 ? -12.981 -4.572 14.927 1.00 96.38 104 ILE A O 1
ATOM 874 N N . ALA A 1 105 ? -11.461 -3.738 16.369 1.00 95.44 105 ALA A N 1
ATOM 875 C CA . ALA A 1 105 ? -11.524 -4.820 17.338 1.00 95.44 105 ALA A CA 1
ATOM 876 C C . ALA A 1 105 ? -12.387 -4.366 18.520 1.00 95.44 105 ALA A C 1
ATOM 878 O O . ALA A 1 105 ? -12.045 -3.412 19.229 1.00 95.44 105 ALA A O 1
ATOM 879 N N . LYS A 1 106 ? -13.538 -5.008 18.706 1.00 94.38 106 LYS A N 1
ATOM 880 C CA . LYS A 1 106 ? -14.472 -4.722 19.794 1.00 94.38 106 LYS A CA 1
ATOM 881 C C . LYS A 1 106 ? -14.218 -5.687 20.947 1.00 94.38 106 LYS A C 1
ATOM 883 O O . LYS A 1 106 ? -14.256 -6.902 20.764 1.00 94.38 106 LYS A O 1
ATOM 888 N N . VAL A 1 107 ? -13.989 -5.115 22.126 1.00 92.62 107 VAL A N 1
ATOM 889 C CA . VAL A 1 107 ? -13.715 -5.828 23.377 1.00 92.62 107 VAL A CA 1
ATOM 890 C C . VAL A 1 107 ? -14.670 -5.291 24.439 1.00 92.62 107 VAL A C 1
ATOM 892 O O . VAL A 1 107 ? -14.472 -4.201 24.982 1.00 92.62 107 VAL A O 1
ATOM 895 N N . GLY A 1 108 ? -15.770 -6.009 24.673 1.00 88.94 108 GLY A N 1
ATOM 896 C CA . GLY A 1 108 ? -16.894 -5.499 25.464 1.00 88.94 108 GLY A CA 1
ATOM 897 C C . GLY A 1 108 ? -17.428 -4.175 24.895 1.00 88.94 108 GLY A C 1
ATOM 898 O O . GLY A 1 108 ? -17.837 -4.103 23.733 1.00 88.94 108 GLY A O 1
ATOM 899 N N . LYS A 1 109 ? -17.391 -3.108 25.705 1.00 87.75 109 LYS A N 1
ATOM 900 C CA . LYS A 1 109 ? -17.809 -1.748 25.312 1.00 87.75 109 LYS A CA 1
ATOM 901 C C . LYS A 1 109 ? -16.710 -0.946 24.593 1.00 87.75 109 LYS A C 1
ATOM 903 O O . LYS A 1 109 ? -16.998 0.091 23.999 1.00 87.75 109 LYS A O 1
ATOM 908 N N . ARG A 1 110 ? -15.453 -1.406 24.613 1.00 90.25 110 ARG A N 1
ATOM 909 C CA . ARG A 1 110 ? -14.308 -0.678 24.039 1.00 90.25 110 ARG A CA 1
ATOM 910 C C . ARG A 1 110 ? -14.106 -1.047 22.569 1.00 90.25 110 ARG A C 1
ATOM 912 O O . ARG A 1 110 ? -14.292 -2.196 22.169 1.00 90.25 110 ARG A O 1
ATOM 919 N N . LYS A 1 111 ? -13.698 -0.063 21.762 1.00 92.75 111 LYS A N 1
ATOM 920 C CA . LYS A 1 111 ? -13.364 -0.230 20.339 1.00 92.75 111 LYS A CA 1
ATOM 921 C C . LYS A 1 111 ? -11.915 0.186 20.102 1.00 92.75 111 LYS A C 1
ATOM 923 O O . LYS A 1 111 ? -11.588 1.364 20.220 1.00 92.75 111 LYS A O 1
ATOM 928 N N . LEU A 1 112 ? -11.069 -0.768 19.733 1.00 93.56 112 LEU A N 1
ATOM 929 C CA . LEU A 1 112 ? -9.712 -0.507 19.262 1.00 93.56 112 LEU A CA 1
ATOM 930 C C . LEU A 1 112 ? -9.733 -0.385 17.739 1.00 93.56 112 LEU A C 1
ATOM 932 O O . LEU A 1 112 ? -10.457 -1.121 17.070 1.00 93.56 112 LEU A O 1
ATOM 936 N N . LYS A 1 113 ? -8.952 0.540 17.183 1.00 95.00 113 LYS A N 1
ATOM 937 C CA . LYS A 1 113 ? -8.945 0.834 15.744 1.00 95.00 113 LYS A CA 1
ATOM 938 C C . LYS A 1 113 ? -7.559 0.589 15.155 1.00 95.00 113 LYS A C 1
ATOM 940 O O . LYS A 1 113 ? -6.575 1.121 15.661 1.00 95.00 113 LYS A O 1
ATOM 945 N N . CYS A 1 114 ? -7.505 -0.159 14.059 1.00 95.50 114 CYS A N 1
ATOM 946 C CA . CYS A 1 114 ? -6.333 -0.307 13.206 1.00 95.50 114 CYS A CA 1
ATOM 947 C C . CYS A 1 114 ? -6.618 0.318 11.838 1.00 95.50 114 CYS A C 1
ATOM 949 O O . CYS A 1 114 ? -7.527 -0.116 11.132 1.00 95.50 114 CYS A O 1
ATOM 951 N N . ARG A 1 115 ? -5.857 1.340 11.445 1.00 95.12 115 ARG A N 1
ATOM 952 C CA . ARG A 1 115 ? -5.948 1.951 10.114 1.00 95.12 115 ARG A CA 1
ATOM 953 C C . ARG A 1 115 ? -5.175 1.097 9.112 1.00 95.12 115 ARG A C 1
ATOM 955 O O . ARG A 1 115 ? -3.966 0.938 9.230 1.00 95.12 115 ARG A O 1
ATOM 962 N N . VAL A 1 116 ? -5.871 0.586 8.108 1.00 97.06 116 VAL A N 1
ATOM 963 C CA . VAL A 1 116 ? -5.300 -0.219 7.029 1.00 97.06 116 VAL A CA 1
ATOM 964 C C . VAL A 1 116 ? -5.230 0.631 5.772 1.00 97.06 116 VAL A C 1
ATOM 966 O O . VAL A 1 116 ? -6.236 1.166 5.301 1.00 97.06 116 VAL A O 1
ATOM 969 N N . LYS A 1 117 ? -4.025 0.768 5.225 1.00 96.88 117 LYS A N 1
ATOM 970 C CA . LYS A 1 117 ? -3.772 1.450 3.957 1.00 96.88 117 LYS A CA 1
ATOM 971 C C . LYS A 1 117 ? -3.309 0.425 2.940 1.00 96.88 117 LYS A C 1
ATOM 973 O O . LYS A 1 117 ? -2.188 -0.069 3.024 1.00 96.88 117 LYS A O 1
ATOM 978 N N . VAL A 1 118 ? -4.177 0.111 1.989 1.00 98.19 118 VAL A N 1
ATOM 979 C CA . VAL A 1 118 ? -3.860 -0.839 0.924 1.00 98.19 118 VAL A CA 1
ATOM 980 C C . VAL A 1 118 ? -3.289 -0.081 -0.265 1.00 98.19 118 VAL A C 1
ATOM 982 O O . VAL A 1 118 ? -3.909 0.865 -0.762 1.00 98.19 118 VAL A O 1
ATOM 985 N N . ILE A 1 119 ? -2.114 -0.505 -0.715 1.00 97.69 119 ILE A N 1
ATOM 986 C CA . ILE A 1 119 ? -1.367 0.081 -1.826 1.00 97.69 119 ILE A CA 1
ATOM 987 C C . ILE A 1 119 ? -1.072 -0.972 -2.897 1.00 97.69 119 ILE A C 1
ATOM 989 O O . ILE A 1 119 ? -1.029 -2.167 -2.624 1.00 97.69 119 ILE A O 1
ATOM 993 N N . ASP A 1 120 ? -0.893 -0.539 -4.139 1.00 97.69 120 ASP A N 1
ATOM 994 C CA . ASP A 1 120 ? -0.466 -1.401 -5.249 1.00 97.69 120 ASP A CA 1
ATOM 995 C C . ASP A 1 120 ? 0.242 -0.548 -6.307 1.00 97.69 120 ASP A C 1
ATOM 997 O O . ASP A 1 120 ? 0.153 0.678 -6.276 1.00 97.69 120 ASP A O 1
ATOM 1001 N N . LEU A 1 121 ? 0.926 -1.161 -7.267 1.00 97.12 121 LEU A N 1
ATOM 1002 C CA . LEU A 1 121 ? 1.463 -0.439 -8.421 1.00 97.12 121 LEU A CA 1
ATOM 1003 C C . LEU A 1 121 ? 0.438 -0.366 -9.553 1.00 97.12 121 LEU A C 1
ATOM 1005 O O . LEU A 1 121 ? -0.395 -1.251 -9.742 1.00 97.12 121 LEU A O 1
ATOM 1009 N N . ASN A 1 122 ? 0.515 0.686 -10.369 1.00 96.88 122 ASN A N 1
ATOM 1010 C CA . ASN A 1 122 ? -0.262 0.751 -11.608 1.00 96.88 122 ASN A CA 1
ATOM 1011 C C . ASN A 1 122 ? 0.163 -0.309 -12.637 1.00 96.88 122 ASN A C 1
ATOM 1013 O O . ASN A 1 122 ? -0.678 -0.752 -13.427 1.00 96.88 122 ASN A O 1
ATOM 1017 N N . ARG A 1 123 ? 1.440 -0.708 -12.618 1.00 97.25 123 ARG A N 1
ATOM 1018 C CA . ARG A 1 123 ? 2.039 -1.758 -13.446 1.00 97.25 123 ARG A CA 1
ATOM 1019 C C . ARG A 1 123 ? 3.119 -2.494 -12.651 1.00 97.25 123 ARG A C 1
ATOM 1021 O O . ARG A 1 123 ? 3.882 -1.865 -11.926 1.00 97.25 123 ARG A O 1
ATOM 1028 N N . LYS A 1 124 ? 3.175 -3.819 -12.805 1.00 97.19 124 LYS A N 1
ATOM 1029 C CA . LYS A 1 124 ? 4.211 -4.691 -12.213 1.00 97.19 124 LYS A CA 1
ATOM 1030 C C . LYS A 1 124 ? 5.248 -5.156 -13.239 1.00 97.19 124 LYS A C 1
ATOM 1032 O O . LYS A 1 124 ? 6.311 -5.639 -12.860 1.00 97.19 124 LYS A O 1
ATOM 1037 N N . ARG A 1 125 ? 4.930 -5.035 -14.530 1.00 97.81 125 ARG A N 1
ATOM 1038 C CA . ARG A 1 125 ? 5.827 -5.312 -15.653 1.00 97.81 125 ARG A CA 1
ATOM 1039 C C . ARG A 1 125 ? 5.613 -4.256 -16.731 1.00 97.81 125 ARG A C 1
ATOM 1041 O O . ARG A 1 125 ? 4.470 -3.846 -16.949 1.00 97.81 125 ARG A O 1
ATOM 1048 N N . LEU A 1 126 ? 6.693 -3.824 -17.366 1.00 97.12 126 LEU A N 1
ATOM 1049 C CA . LEU A 1 126 ? 6.689 -2.866 -18.467 1.00 97.12 126 LEU A CA 1
ATOM 1050 C C . LEU A 1 126 ? 7.692 -3.315 -19.523 1.00 97.12 126 LEU A C 1
ATOM 1052 O O . LEU A 1 126 ? 8.832 -3.628 -19.190 1.00 97.12 126 LEU A O 1
ATOM 1056 N N . ASN A 1 127 ? 7.259 -3.281 -20.778 1.00 97.75 127 ASN A N 1
ATOM 1057 C CA . ASN A 1 127 ? 8.131 -3.412 -21.934 1.00 97.75 127 ASN A CA 1
ATOM 1058 C C . ASN A 1 127 ? 8.241 -2.022 -22.556 1.00 97.75 127 ASN A C 1
ATOM 1060 O O . ASN A 1 127 ? 7.215 -1.442 -22.906 1.00 97.75 127 ASN A O 1
ATOM 1064 N N . LEU A 1 128 ? 9.451 -1.481 -22.618 1.00 97.31 128 LEU A N 1
ATOM 1065 C CA . LEU A 1 128 ? 9.736 -0.133 -23.103 1.00 97.31 128 LEU A CA 1
ATOM 1066 C C . LEU A 1 128 ? 10.749 -0.214 -24.245 1.00 97.31 128 LEU A C 1
ATOM 1068 O O . LEU A 1 128 ? 11.596 -1.106 -24.245 1.00 97.31 128 LEU A O 1
ATOM 1072 N N . ARG A 1 129 ? 10.676 0.714 -25.192 1.00 97.75 129 ARG A N 1
ATOM 1073 C CA . ARG A 1 129 ? 11.733 0.938 -26.181 1.00 97.75 129 ARG A CA 1
ATOM 1074 C C . ARG A 1 129 ? 12.778 1.890 -25.616 1.00 97.75 129 ARG A C 1
ATOM 1076 O O . ARG A 1 129 ? 12.537 2.602 -24.635 1.00 97.75 129 ARG A O 1
ATOM 1083 N N . LEU A 1 130 ? 13.960 1.901 -26.216 1.00 96.81 130 LEU A N 1
ATOM 1084 C CA . LEU A 1 130 ? 15.012 2.838 -25.840 1.00 96.81 130 LEU A CA 1
ATOM 1085 C C . LEU A 1 130 ? 14.519 4.295 -25.926 1.00 96.81 130 LEU A C 1
ATOM 1087 O O . LEU A 1 130 ? 13.921 4.705 -26.914 1.00 96.81 130 LEU A O 1
ATOM 1091 N N . GLY A 1 131 ? 14.747 5.075 -24.865 1.00 95.31 131 GLY A N 1
ATOM 1092 C CA . GLY A 1 131 ? 14.287 6.463 -24.766 1.00 95.31 131 GLY A CA 1
ATOM 1093 C C . GLY A 1 131 ? 12.872 6.642 -24.203 1.00 95.31 131 GLY A C 1
ATOM 1094 O O . GLY A 1 131 ? 12.578 7.728 -23.691 1.00 95.31 131 GLY A O 1
ATOM 1095 N N . ASP A 1 132 ? 12.038 5.595 -24.192 1.00 97.94 132 ASP A N 1
ATOM 1096 C CA . ASP A 1 132 ? 10.672 5.676 -23.672 1.00 9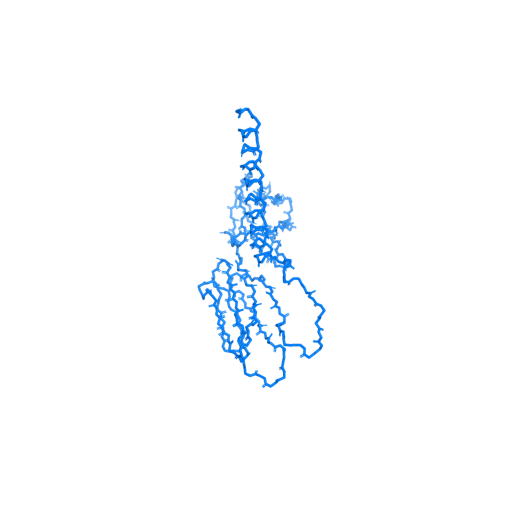7.94 132 ASP A CA 1
ATOM 1097 C C . ASP A 1 132 ? 10.647 6.110 -22.207 1.00 97.94 132 ASP A C 1
ATOM 1099 O O . ASP A 1 132 ? 11.514 5.769 -21.386 1.00 97.94 132 ASP A O 1
ATOM 1103 N N . THR A 1 133 ? 9.581 6.830 -21.854 1.00 97.56 133 THR A N 1
ATOM 1104 C CA . THR A 1 133 ? 9.315 7.197 -20.468 1.00 97.56 133 THR A CA 1
ATOM 1105 C C . THR A 1 133 ? 7.955 6.708 -20.008 1.00 97.56 133 THR A C 1
ATOM 1107 O O . THR A 1 133 ? 6.976 6.738 -20.747 1.00 97.56 133 THR A O 1
ATOM 1110 N N . PHE A 1 134 ? 7.879 6.273 -18.753 1.00 98.12 134 PHE A N 1
ATOM 1111 C CA . PHE A 1 134 ? 6.642 5.796 -18.149 1.00 98.12 134 PHE A CA 1
ATOM 1112 C C . PHE A 1 134 ? 6.501 6.319 -16.725 1.00 98.12 134 PHE A C 1
ATOM 1114 O O . PHE A 1 134 ? 7.453 6.303 -15.948 1.00 98.12 134 PHE A O 1
ATOM 1121 N N . ARG A 1 135 ? 5.299 6.750 -16.335 1.00 97.62 135 ARG A N 1
ATOM 1122 C CA . ARG A 1 135 ? 5.034 7.162 -14.952 1.00 97.62 135 ARG A CA 1
ATOM 1123 C C . ARG A 1 135 ? 4.581 5.970 -14.109 1.00 97.62 135 ARG A C 1
ATOM 1125 O O . ARG A 1 135 ? 3.403 5.600 -14.103 1.00 97.62 135 ARG A O 1
ATOM 1132 N N . LEU A 1 136 ? 5.511 5.396 -13.353 1.00 97.50 136 LEU A N 1
ATOM 1133 C CA . LEU A 1 136 ? 5.212 4.385 -12.347 1.00 97.50 136 LEU A CA 1
ATOM 1134 C C . LEU A 1 136 ? 4.541 5.061 -11.146 1.00 97.50 136 LEU A C 1
ATOM 1136 O O . LEU A 1 136 ? 5.080 5.996 -10.558 1.00 97.50 136 LEU A O 1
ATOM 1140 N N . ARG A 1 137 ? 3.327 4.618 -10.806 1.00 95.50 137 ARG A N 1
ATOM 1141 C CA . ARG A 1 137 ? 2.521 5.208 -9.729 1.00 95.50 137 ARG A CA 1
ATOM 1142 C C . ARG A 1 137 ? 2.138 4.143 -8.718 1.00 95.50 137 ARG A C 1
ATOM 1144 O O . ARG A 1 137 ? 1.617 3.092 -9.094 1.00 95.50 137 ARG A O 1
ATOM 1151 N N . VAL A 1 138 ? 2.300 4.469 -7.440 1.00 96.88 138 VAL A N 1
ATOM 1152 C CA . VAL A 1 138 ? 1.660 3.734 -6.347 1.00 96.88 138 VAL A CA 1
ATOM 1153 C C . VAL A 1 138 ? 0.199 4.187 -6.255 1.00 96.88 138 VAL A C 1
ATOM 1155 O O . VAL A 1 138 ? -0.091 5.367 -6.064 1.00 96.88 138 VAL A O 1
ATOM 1158 N N . LYS A 1 139 ? -0.725 3.249 -6.450 1.00 96.25 139 LYS A N 1
ATOM 1159 C CA . LYS A 1 139 ? -2.165 3.403 -6.239 1.00 96.25 139 LYS A CA 1
ATOM 1160 C C . LYS A 1 139 ? -2.489 3.269 -4.753 1.00 96.25 139 LYS A C 1
ATOM 1162 O O . LYS A 1 139 ? -1.870 2.475 -4.050 1.00 96.25 139 LYS A O 1
ATOM 1167 N N . GLY A 1 140 ? -3.521 3.984 -4.312 1.00 93.50 140 GLY A N 1
ATOM 1168 C CA . GLY A 1 140 ? -4.013 3.949 -2.939 1.00 93.50 140 GLY A CA 1
ATOM 1169 C C . GLY A 1 140 ? -3.891 5.302 -2.236 1.00 93.50 140 GLY A C 1
ATOM 1170 O O . GLY A 1 140 ? -3.848 6.341 -2.895 1.00 93.50 140 GLY A O 1
ATOM 1171 N N . PRO A 1 141 ? -3.885 5.309 -0.894 1.00 91.75 141 PRO A N 1
ATOM 1172 C CA . PRO A 1 141 ? -3.789 6.529 -0.101 1.00 91.75 141 PRO A CA 1
ATOM 1173 C C . PRO A 1 141 ? -2.509 7.315 -0.396 1.00 91.75 141 PRO A C 1
ATOM 1175 O O . PRO A 1 141 ? -1.446 6.719 -0.566 1.00 91.75 141 PRO A O 1
ATOM 1178 N N . ALA A 1 142 ? -2.598 8.648 -0.365 1.00 88.62 142 ALA A N 1
ATOM 1179 C CA . ALA A 1 142 ? -1.430 9.514 -0.485 1.00 88.62 142 ALA A CA 1
ATOM 1180 C C . ALA A 1 142 ? -0.369 9.137 0.563 1.00 88.62 142 ALA A C 1
ATOM 1182 O O . ALA A 1 142 ? -0.639 9.092 1.769 1.00 88.62 142 ALA A O 1
ATOM 1183 N N . CYS A 1 143 ? 0.829 8.825 0.081 1.00 88.00 143 CYS A N 1
ATOM 1184 C CA . CYS A 1 143 ? 1.971 8.428 0.885 1.00 88.00 143 CYS A CA 1
ATOM 1185 C C . CYS A 1 143 ? 3.264 8.853 0.186 1.00 88.00 143 CYS A C 1
ATOM 1187 O O . CYS A 1 143 ? 3.316 8.975 -1.037 1.00 88.00 143 CYS A O 1
ATOM 1189 N N . PHE A 1 144 ? 4.304 9.092 0.980 1.00 90.75 144 PHE A N 1
ATOM 1190 C CA . PHE A 1 144 ? 5.636 9.345 0.451 1.00 90.75 144 PHE A CA 1
ATOM 1191 C C . PHE A 1 144 ? 6.228 8.036 -0.081 1.00 90.75 144 PHE A C 1
ATOM 1193 O O . PHE A 1 144 ? 6.246 7.032 0.639 1.00 90.75 144 PHE A O 1
ATOM 1200 N N . VAL A 1 145 ? 6.705 8.059 -1.326 1.00 95.94 145 VAL A N 1
ATOM 1201 C CA . VAL A 1 145 ? 7.262 6.896 -2.023 1.00 95.94 145 VAL A CA 1
ATOM 1202 C C . VAL A 1 145 ? 8.718 7.172 -2.358 1.00 95.94 145 VAL A C 1
ATOM 1204 O O . VAL A 1 145 ? 9.033 8.198 -2.955 1.00 95.94 145 VAL A O 1
ATOM 1207 N N . ARG A 1 146 ? 9.603 6.236 -2.014 1.00 96.69 146 ARG A N 1
ATOM 1208 C CA . ARG A 1 146 ? 11.004 6.266 -2.440 1.00 96.69 146 ARG A CA 1
ATOM 1209 C C . ARG A 1 146 ? 11.205 5.251 -3.555 1.00 96.69 146 ARG A C 1
ATOM 1211 O O . ARG A 1 146 ? 10.994 4.063 -3.332 1.00 96.69 146 ARG A O 1
ATOM 1218 N N . TYR A 1 147 ? 11.610 5.715 -4.731 1.00 97.62 147 TYR A N 1
ATOM 1219 C CA . TYR A 1 147 ? 11.905 4.845 -5.865 1.00 97.62 147 TYR A CA 1
ATOM 1220 C C . TYR A 1 147 ? 13.400 4.551 -5.955 1.00 97.62 147 TYR A C 1
ATOM 1222 O O . TYR A 1 147 ? 14.223 5.435 -5.732 1.00 97.62 147 TYR A O 1
ATOM 1230 N N . THR A 1 148 ? 13.740 3.319 -6.315 1.00 97.50 148 THR A N 1
ATOM 1231 C CA . THR A 1 148 ? 15.106 2.895 -6.635 1.00 97.50 148 THR A CA 1
ATOM 1232 C C . THR A 1 148 ? 15.094 1.996 -7.867 1.00 97.50 148 THR A C 1
ATOM 1234 O O . THR A 1 148 ? 14.097 1.329 -8.142 1.00 97.50 148 THR A O 1
ATOM 1237 N N . SER A 1 149 ? 16.190 1.984 -8.625 1.00 97.94 149 SER A N 1
ATOM 1238 C CA . SER A 1 149 ? 16.404 1.049 -9.738 1.00 97.94 149 SER A CA 1
ATOM 1239 C C . SER A 1 149 ? 17.524 0.088 -9.366 1.00 97.94 149 SER A C 1
ATOM 1241 O O . SER A 1 149 ? 18.544 0.533 -8.848 1.00 97.94 149 SER A O 1
ATOM 1243 N N . SER A 1 150 ? 17.347 -1.209 -9.627 1.00 98.00 150 SER A N 1
ATOM 1244 C CA . SER A 1 150 ? 18.405 -2.205 -9.413 1.00 98.00 150 SER A CA 1
ATOM 1245 C C . SER A 1 150 ? 19.563 -2.051 -10.402 1.00 98.00 150 SER A C 1
ATOM 1247 O O . SER A 1 150 ? 20.683 -2.427 -10.090 1.00 98.00 150 SER A O 1
ATOM 1249 N N . ASN A 1 151 ? 19.296 -1.516 -11.597 1.00 97.81 151 ASN A N 1
ATOM 1250 C CA . ASN A 1 151 ? 20.303 -1.202 -12.608 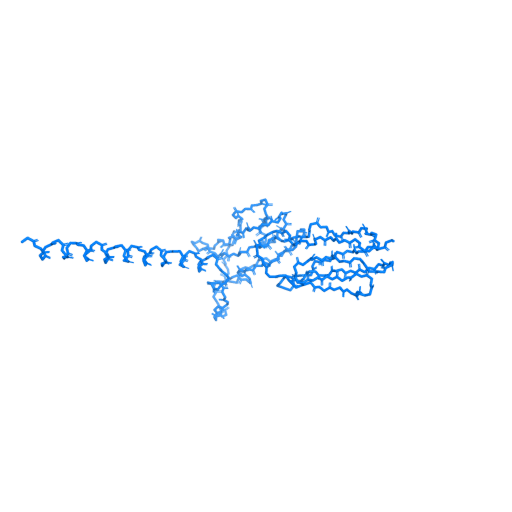1.00 97.81 151 ASN A CA 1
ATOM 1251 C C . ASN A 1 151 ? 19.900 0.090 -13.339 1.00 97.81 151 ASN A C 1
ATOM 1253 O O . ASN A 1 151 ? 19.019 0.083 -14.209 1.00 97.81 151 ASN A O 1
ATOM 1257 N N . SER A 1 152 ? 20.536 1.200 -12.950 1.00 97.06 152 SER A N 1
ATOM 1258 C CA . SER A 1 152 ? 20.297 2.547 -13.484 1.00 97.06 152 SER A CA 1
ATOM 1259 C C . SER A 1 152 ? 20.818 2.738 -14.911 1.00 97.06 152 SER A C 1
ATOM 1261 O O . SER A 1 152 ? 20.343 3.639 -15.604 1.00 97.06 152 SER A O 1
ATOM 1263 N N . SER A 1 153 ? 21.735 1.885 -15.374 1.00 97.12 153 SER A N 1
ATOM 1264 C CA . SER A 1 153 ? 22.235 1.885 -16.753 1.00 97.12 153 SER A CA 1
ATOM 1265 C C . SER A 1 153 ? 21.182 1.378 -17.742 1.00 97.12 153 SER A C 1
ATOM 1267 O O . SER A 1 153 ? 21.135 1.860 -18.869 1.00 97.12 153 SER A O 1
ATOM 1269 N N . VAL A 1 154 ? 20.305 0.458 -17.318 1.00 97.62 154 VAL A N 1
ATOM 1270 C CA . VAL A 1 154 ? 19.178 -0.061 -18.125 1.00 97.62 154 VAL A CA 1
ATOM 1271 C C . VAL A 1 154 ? 17.972 0.876 -18.055 1.00 97.62 154 VAL A C 1
ATOM 1273 O O . VAL A 1 154 ? 17.445 1.292 -19.087 1.00 97.62 154 VAL A O 1
ATOM 1276 N N . ALA A 1 155 ? 17.538 1.253 -16.847 1.00 98.06 155 ALA A N 1
ATOM 1277 C CA . ALA A 1 155 ? 16.465 2.228 -16.663 1.00 98.06 155 ALA A CA 1
ATOM 1278 C C . ALA A 1 155 ? 16.635 3.030 -15.368 1.00 98.06 155 ALA A C 1
ATOM 1280 O O . ALA A 1 155 ? 16.918 2.479 -14.301 1.00 98.06 155 ALA A O 1
ATOM 1281 N N . THR A 1 156 ? 16.389 4.337 -15.442 1.00 97.94 156 THR A N 1
ATOM 1282 C CA . THR A 1 156 ? 16.387 5.240 -14.279 1.00 97.94 156 THR A CA 1
ATOM 1283 C C . THR A 1 156 ? 14.978 5.601 -13.856 1.00 97.94 156 THR A C 1
ATOM 1285 O O . THR A 1 156 ? 14.073 5.6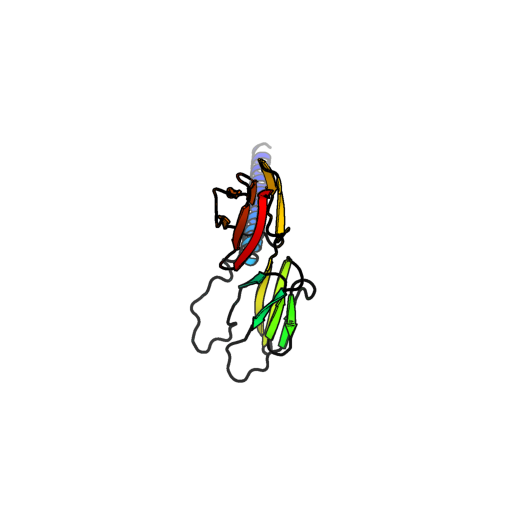37 -14.685 1.00 97.94 156 THR A O 1
ATOM 1288 N N . VAL A 1 157 ? 14.805 5.950 -12.585 1.00 98.31 157 VAL A N 1
ATOM 1289 C CA . VAL A 1 157 ? 13.554 6.471 -12.034 1.00 98.31 157 VAL A CA 1
ATOM 1290 C C . VAL A 1 157 ? 13.844 7.714 -11.205 1.00 98.31 157 VAL A C 1
ATOM 1292 O O . VAL A 1 157 ? 14.817 7.735 -10.455 1.00 98.31 157 VAL A O 1
ATOM 1295 N N . ASN A 1 158 ? 13.026 8.754 -11.347 1.00 97.06 158 ASN A N 1
ATOM 1296 C CA . ASN A 1 158 ? 13.142 9.958 -10.522 1.00 97.06 158 ASN A CA 1
ATOM 1297 C C . ASN A 1 158 ? 12.233 9.902 -9.278 1.00 97.06 158 ASN A C 1
ATOM 1299 O O . ASN A 1 158 ? 11.426 8.985 -9.111 1.00 97.06 158 ASN A O 1
ATOM 1303 N N . ILE A 1 159 ? 12.316 10.925 -8.422 1.00 94.62 159 ILE A N 1
ATOM 1304 C CA . ILE A 1 159 ? 11.525 11.020 -7.181 1.00 94.62 159 ILE A CA 1
ATOM 1305 C C . ILE A 1 159 ? 10.002 11.017 -7.415 1.00 94.62 159 ILE A C 1
ATOM 1307 O O . ILE A 1 159 ? 9.240 10.571 -6.562 1.00 94.62 159 ILE A O 1
ATOM 1311 N N . PHE A 1 160 ? 9.548 11.446 -8.595 1.00 94.06 160 PHE A N 1
ATOM 1312 C CA . PHE A 1 160 ? 8.132 11.479 -8.973 1.00 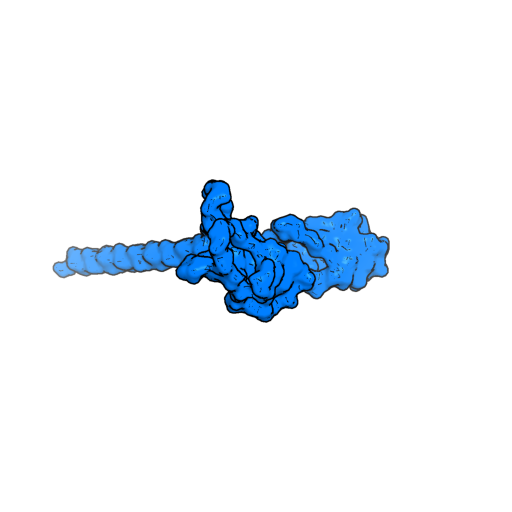94.06 160 PHE A CA 1
ATOM 1313 C C . PHE A 1 160 ? 7.630 10.169 -9.603 1.00 94.06 160 PHE A C 1
ATOM 1315 O O . PHE A 1 160 ? 6.460 10.089 -9.994 1.00 94.06 160 PHE A O 1
ATOM 1322 N N . GLY A 1 161 ? 8.495 9.155 -9.726 1.00 95.44 161 GLY A N 1
ATOM 1323 C CA . GLY A 1 161 ? 8.181 7.870 -10.349 1.00 95.44 161 GLY A CA 1
ATOM 1324 C C . GLY A 1 161 ? 8.223 7.884 -11.881 1.00 95.44 161 GLY A C 1
ATOM 1325 O O . GLY A 1 161 ? 7.699 6.967 -12.510 1.00 95.44 161 GLY A O 1
ATOM 1326 N N . LYS A 1 162 ? 8.820 8.904 -12.517 1.00 97.75 162 LYS A N 1
ATOM 1327 C CA . LYS A 1 162 ? 9.064 8.894 -13.969 1.00 97.75 162 LYS A CA 1
ATOM 1328 C C . LYS A 1 162 ? 10.248 7.977 -14.259 1.00 97.75 162 LYS A C 1
ATOM 1330 O O . LYS A 1 162 ? 11.378 8.273 -13.876 1.00 97.75 162 LYS A O 1
ATOM 1335 N N . VAL A 1 163 ? 9.954 6.868 -14.919 1.00 98.12 163 VAL A N 1
ATOM 1336 C CA . VAL A 1 163 ? 10.904 5.878 -15.418 1.00 98.12 163 VAL A CA 1
ATOM 1337 C C . VAL A 1 163 ? 11.357 6.294 -16.811 1.00 98.12 163 VAL A C 1
ATOM 1339 O O . VAL A 1 163 ? 10.517 6.693 -17.613 1.00 98.12 163 VAL A O 1
ATOM 1342 N N . LYS A 1 164 ? 12.656 6.199 -17.098 1.00 98.12 164 LYS A N 1
ATOM 1343 C CA . LYS A 1 164 ? 13.241 6.398 -18.432 1.00 98.12 164 LYS A CA 1
ATOM 1344 C C . LYS A 1 164 ? 14.073 5.177 -18.809 1.00 98.12 164 LYS A C 1
ATOM 1346 O O . LYS A 1 164 ? 14.963 4.798 -18.043 1.00 98.12 164 LYS A O 1
ATOM 1351 N N . ALA A 1 165 ? 13.783 4.591 -19.966 1.00 98.00 165 ALA A N 1
ATOM 1352 C CA . ALA A 1 165 ? 14.560 3.510 -20.558 1.00 98.00 165 ALA A CA 1
ATOM 1353 C C . ALA A 1 165 ? 15.844 4.066 -21.192 1.00 98.00 165 ALA A C 1
ATOM 1355 O O . ALA A 1 165 ? 15.800 5.065 -21.911 1.00 98.00 165 ALA A O 1
ATOM 1356 N N . LYS A 1 166 ? 16.990 3.447 -20.891 1.00 97.75 166 LYS A N 1
ATOM 1357 C CA . LYS A 1 166 ? 18.315 3.927 -21.311 1.00 97.75 166 LYS A CA 1
ATOM 1358 C C . LYS A 1 166 ? 19.077 2.932 -22.174 1.00 97.75 166 LYS A C 1
ATOM 1360 O O . LYS A 1 166 ? 19.662 3.342 -23.166 1.00 97.75 166 LYS A O 1
ATOM 1365 N N . ARG A 1 167 ? 19.098 1.655 -21.790 1.00 97.19 167 ARG A N 1
ATOM 1366 C CA . ARG A 1 167 ? 19.824 0.599 -22.511 1.00 97.19 167 ARG A CA 1
ATOM 1367 C C . ARG A 1 167 ? 18.982 -0.670 -22.574 1.00 97.19 167 ARG A C 1
ATOM 1369 O O . ARG A 1 167 ? 18.260 -0.918 -21.605 1.00 97.19 167 ARG A O 1
ATOM 1376 N N . PRO A 1 168 ? 19.093 -1.474 -23.647 1.00 97.50 168 PRO A N 1
ATOM 1377 C CA . PRO A 1 168 ? 18.436 -2.771 -23.722 1.00 97.50 168 PRO A CA 1
ATOM 1378 C C . PRO A 1 168 ? 18.828 -3.654 -22.537 1.00 97.50 168 PRO A C 1
ATOM 1380 O O . PRO A 1 168 ? 19.966 -3.618 -22.063 1.00 97.50 168 PRO A O 1
ATOM 1383 N N . GLY A 1 169 ? 17.870 -4.427 -22.037 1.00 97.25 169 GLY A N 1
ATOM 1384 C CA . GLY A 1 169 ? 18.074 -5.306 -20.891 1.00 97.25 169 GLY A CA 1
ATOM 1385 C C . GLY A 1 169 ? 16.910 -5.301 -19.910 1.00 97.25 169 GLY A C 1
ATOM 1386 O O . GLY A 1 169 ? 15.869 -4.675 -20.116 1.00 97.25 169 GLY A O 1
ATOM 1387 N N . LYS A 1 170 ? 17.083 -6.032 -18.809 1.00 98.12 170 LYS A N 1
ATOM 1388 C CA . LYS A 1 170 ? 16.060 -6.213 -17.776 1.00 98.12 170 LYS A CA 1
ATOM 1389 C C . LYS A 1 170 ? 16.528 -5.602 -16.461 1.00 98.12 170 LYS A C 1
ATOM 1391 O O . LYS A 1 170 ? 17.634 -5.865 -16.006 1.00 98.12 170 LYS A O 1
ATOM 1396 N N . THR A 1 171 ? 15.678 -4.801 -15.831 1.00 98.19 171 THR A N 1
ATOM 1397 C CA . THR A 1 171 ? 15.950 -4.188 -14.523 1.00 98.19 171 THR A CA 1
ATOM 1398 C C . THR A 1 171 ? 14.681 -4.146 -13.682 1.00 98.19 171 THR A C 1
ATOM 1400 O O . THR A 1 171 ? 13.577 -4.307 -14.198 1.00 98.19 171 THR A O 1
ATOM 1403 N N . THR A 1 172 ? 14.809 -3.966 -12.371 1.00 98.38 172 THR A N 1
ATOM 1404 C CA . THR A 1 172 ? 13.668 -3.868 -11.459 1.00 98.38 172 THR A CA 1
ATOM 1405 C C . THR A 1 172 ? 13.665 -2.515 -10.776 1.00 98.38 172 THR A C 1
ATOM 1407 O O . THR A 1 172 ? 14.632 -2.119 -10.129 1.00 98.38 172 THR A O 1
ATOM 1410 N N . ILE A 1 173 ? 12.535 -1.825 -10.871 1.00 98.38 173 ILE A N 1
ATOM 1411 C CA . ILE A 1 173 ? 12.281 -0.597 -10.130 1.00 98.38 173 ILE A CA 1
ATOM 1412 C C . ILE A 1 173 ? 11.497 -0.947 -8.874 1.00 98.38 173 ILE A C 1
ATOM 1414 O O . ILE A 1 173 ? 10.447 -1.587 -8.942 1.00 98.38 173 ILE A O 1
ATOM 1418 N N . THR A 1 174 ? 12.006 -0.520 -7.723 1.00 98.19 174 THR A N 1
ATOM 1419 C CA . THR A 1 174 ? 11.380 -0.743 -6.421 1.00 98.19 174 THR A CA 1
ATOM 1420 C C . THR A 1 174 ? 10.796 0.561 -5.899 1.00 98.19 174 THR A C 1
ATOM 1422 O O . THR A 1 174 ? 11.500 1.555 -5.766 1.00 98.19 174 THR A O 1
ATOM 1425 N N . ALA A 1 175 ? 9.506 0.551 -5.577 1.00 97.62 175 ALA A N 1
ATOM 1426 C CA . ALA A 1 175 ? 8.823 1.611 -4.853 1.00 97.62 175 ALA A CA 1
ATOM 1427 C C . ALA A 1 175 ? 8.713 1.212 -3.375 1.00 97.62 175 ALA A C 1
ATOM 1429 O O . ALA A 1 175 ? 8.019 0.252 -3.039 1.00 97.62 175 ALA A O 1
ATOM 1430 N N . ASN A 1 176 ? 9.404 1.931 -2.493 1.00 96.50 176 ASN A N 1
ATOM 1431 C CA . ASN A 1 176 ? 9.343 1.732 -1.049 1.00 96.50 176 ASN A CA 1
ATOM 1432 C C . ASN A 1 176 ? 8.328 2.694 -0.419 1.00 96.50 176 ASN A C 1
ATOM 1434 O O . ASN A 1 176 ? 8.455 3.916 -0.542 1.00 96.50 176 ASN A O 1
ATOM 1438 N N . VAL A 1 177 ? 7.349 2.131 0.288 1.00 95.06 177 VAL A N 1
ATOM 1439 C CA . VAL A 1 177 ? 6.342 2.859 1.063 1.00 95.06 177 VAL A CA 1
ATOM 1440 C C . VAL A 1 177 ? 6.324 2.319 2.485 1.00 95.06 177 VAL A C 1
ATOM 1442 O O . VAL A 1 177 ? 5.811 1.233 2.734 1.00 95.06 177 VAL A O 1
ATOM 1445 N N . LYS A 1 178 ? 6.867 3.085 3.440 1.00 91.25 178 LYS A N 1
ATOM 1446 C CA . LYS A 1 178 ? 6.855 2.736 4.877 1.00 91.25 178 LYS A CA 1
ATOM 1447 C C . LYS A 1 178 ? 7.340 1.297 5.163 1.00 91.25 178 LYS A C 1
ATOM 1449 O O . LYS A 1 178 ? 6.770 0.614 6.007 1.00 91.25 178 LYS A O 1
ATOM 1454 N N . GLY A 1 179 ? 8.380 0.846 4.454 1.00 90.88 179 GLY A N 1
ATOM 1455 C CA . GLY A 1 179 ? 8.960 -0.496 4.602 1.00 90.88 179 GLY A CA 1
ATOM 1456 C C . GLY A 1 179 ? 8.330 -1.570 3.708 1.00 90.88 179 GLY A C 1
ATOM 1457 O O . GLY A 1 179 ? 8.780 -2.710 3.719 1.00 90.88 179 GLY A O 1
ATOM 1458 N N . LYS A 1 180 ? 7.308 -1.233 2.911 1.00 94.81 180 LYS A N 1
ATOM 1459 C CA . LYS A 1 180 ? 6.745 -2.121 1.886 1.00 94.81 180 LYS A CA 1
ATOM 1460 C C . LYS A 1 180 ? 7.416 -1.879 0.542 1.00 94.81 180 LYS A C 1
ATOM 1462 O O . LYS A 1 180 ? 7.467 -0.742 0.079 1.00 94.81 180 LYS A O 1
ATOM 1467 N N . HIS A 1 181 ? 7.888 -2.950 -0.090 1.00 96.31 181 HIS A N 1
ATOM 1468 C CA . HIS A 1 181 ? 8.623 -2.909 -1.353 1.00 96.31 181 HIS A CA 1
ATOM 1469 C C . HIS A 1 181 ? 7.753 -3.419 -2.501 1.00 96.31 181 HIS A C 1
ATOM 1471 O O . HIS A 1 181 ? 7.572 -4.624 -2.666 1.00 96.31 181 HIS A O 1
ATOM 1477 N N . LEU A 1 182 ? 7.237 -2.508 -3.324 1.00 97.44 182 LEU A N 1
ATOM 1478 C CA . LEU A 1 182 ? 6.531 -2.871 -4.547 1.00 97.44 182 LEU A CA 1
ATOM 1479 C C . LEU A 1 182 ? 7.525 -2.902 -5.707 1.00 97.44 182 LEU A C 1
ATOM 1481 O O . LEU A 1 182 ? 8.227 -1.921 -5.943 1.00 97.44 182 LEU A O 1
ATOM 1485 N N . LYS A 1 183 ? 7.582 -4.015 -6.439 1.00 97.69 183 LYS A N 1
ATOM 1486 C CA . LYS A 1 183 ? 8.537 -4.217 -7.536 1.00 97.69 183 LYS A CA 1
ATOM 1487 C C . LYS A 1 183 ? 7.842 -4.117 -8.893 1.00 97.69 183 LYS A C 1
ATOM 1489 O O . LYS A 1 183 ? 6.790 -4.722 -9.101 1.00 97.69 183 LYS A O 1
ATOM 1494 N N . CYS A 1 184 ? 8.454 -3.382 -9.816 1.00 98.19 184 CYS A N 1
ATOM 1495 C CA . CYS A 1 184 ? 8.091 -3.343 -11.225 1.00 98.19 184 CYS A CA 1
ATOM 1496 C C . CYS A 1 184 ? 9.274 -3.815 -12.070 1.00 98.19 184 CYS A C 1
ATOM 1498 O O . CYS A 1 184 ? 10.354 -3.232 -12.002 1.00 98.19 184 CYS A O 1
ATOM 1500 N N . VAL A 1 185 ? 9.071 -4.864 -12.861 1.00 98.44 185 VAL A N 1
ATOM 1501 C CA . VAL A 1 185 ? 10.079 -5.374 -13.793 1.00 98.44 185 VAL A CA 1
ATOM 1502 C C . VAL A 1 185 ? 10.009 -4.569 -15.084 1.00 98.44 185 VAL A C 1
ATOM 1504 O O . VAL A 1 185 ? 8.955 -4.490 -15.710 1.00 98.44 185 VAL A O 1
ATOM 1507 N N . ILE A 1 186 ? 11.130 -3.988 -15.485 1.00 98.19 186 ILE A N 1
ATOM 1508 C CA . ILE A 1 186 ? 11.281 -3.255 -16.736 1.00 98.19 186 ILE A CA 1
ATOM 1509 C C . ILE A 1 186 ? 12.110 -4.106 -17.686 1.00 98.19 186 ILE A C 1
ATOM 1511 O O . ILE A 1 186 ? 13.205 -4.546 -17.332 1.00 98.19 186 ILE A O 1
ATOM 1515 N N . THR A 1 187 ? 11.601 -4.302 -18.892 1.00 98.19 187 THR A N 1
ATOM 1516 C CA . THR A 1 187 ? 12.340 -4.876 -20.010 1.00 98.19 187 THR A CA 1
A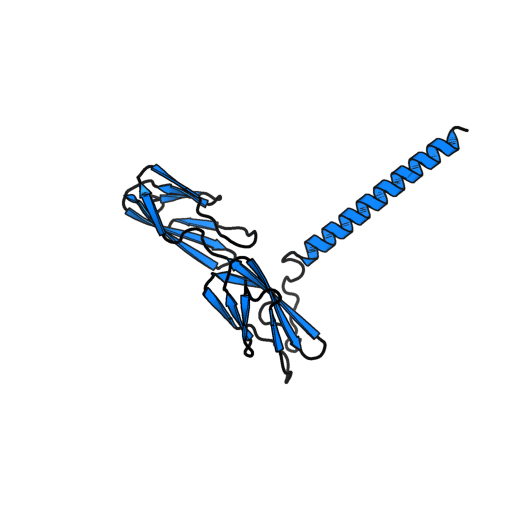TOM 1517 C C . THR A 1 187 ? 12.453 -3.808 -21.083 1.00 98.19 187 THR A C 1
ATOM 1519 O O . THR A 1 187 ? 11.442 -3.341 -21.605 1.00 98.19 187 THR A O 1
ATOM 1522 N N . VAL A 1 188 ? 13.681 -3.400 -21.375 1.00 97.88 188 VAL A N 1
ATOM 1523 C CA . VAL A 1 188 ? 13.994 -2.470 -22.456 1.00 97.88 188 VAL A CA 1
ATOM 1524 C C . VAL A 1 188 ? 14.407 -3.291 -23.668 1.00 9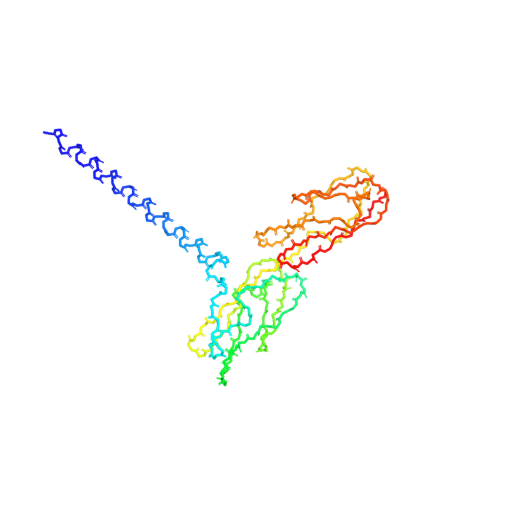7.88 188 VAL A C 1
ATOM 1526 O O . VAL A 1 188 ? 15.291 -4.145 -23.548 1.00 97.88 188 VAL A O 1
ATOM 1529 N N . ARG A 1 189 ? 13.732 -3.055 -24.789 1.00 94.50 189 ARG A N 1
ATOM 1530 C CA . ARG A 1 189 ? 14.040 -3.641 -26.093 1.00 94.50 189 ARG A CA 1
ATOM 1531 C C . ARG A 1 189 ? 14.644 -2.587 -27.005 1.00 94.50 189 ARG A C 1
ATOM 1533 O O . ARG A 1 189 ? 14.246 -1.404 -26.870 1.00 94.50 189 ARG A O 1
#